Protein AF-A0A9D1DFY0-F1 (afdb_monomer)

Sequence (243 aa):
MNRHVSILMWLSRSSFWKLLLLLGISVGVQAVWFFLVLSGNPLASLEELAGGGSLAVPFLVCFLLASALLSATGCEMGTRSGYTLRRLSVSERTVFAWQWGYNSACFLLLWLAELLTAFGLCTLYTMKADPSLVSEQTLFLAFYRNALLHALLPLEDVFFWIRNLLFALVLGAACAVLSYRQRRGRLGWEIAAVCMTVLFAFPSELGQWEWNIIALALLAFLLLEICVFVWGKEGSEDEKREV

Organism: NCBI:txid2840721

Solvent-accessible surface area (backbone atoms only — not comparable to full-atom values): 13260 Å² total; per-residue (Å²): 131,62,71,69,58,54,53,51,51,51,53,45,74,72,43,48,66,58,50,51,50,45,51,52,50,33,50,49,52,48,50,52,52,52,51,53,50,44,71,74,37,67,84,63,48,73,60,63,67,55,60,71,48,67,59,49,49,48,52,53,52,43,48,53,52,47,51,52,49,55,22,51,73,58,32,70,86,83,55,75,56,64,65,56,50,67,70,64,79,62,59,69,68,58,53,41,53,52,43,19,54,51,41,16,50,51,45,52,50,51,49,51,52,49,39,53,46,54,51,48,51,53,53,52,40,67,74,68,46,52,73,91,80,52,56,96,56,48,64,61,49,45,31,62,69,32,28,55,46,20,50,64,48,44,84,88,40,63,66,52,54,53,48,51,56,49,52,25,47,39,51,9,39,26,26,32,46,30,22,60,29,47,79,70,75,40,85,54,61,57,40,57,55,48,49,53,48,47,67,67,54,48,52,38,53,86,85,56,55,69,64,48,50,51,50,48,51,52,45,51,50,54,43,49,51,52,49,45,51,61,72,27,70,68,34,55,55,51,59,64,71,76,109

Structure (mmCIF, N/CA/C/O backbone):
data_AF-A0A9D1DFY0-F1
#
_entry.id   AF-A0A9D1DFY0-F1
#
loop_
_atom_site.group_PDB
_atom_site.id
_atom_site.type_symbol
_atom_site.label_atom_id
_atom_site.label_alt_id
_atom_site.label_comp_id
_atom_site.label_asym_id
_atom_site.label_entity_id
_atom_site.label_seq_id
_atom_site.pdbx_PDB_ins_code
_atom_site.Cartn_x
_atom_site.Cartn_y
_atom_site.Cartn_z
_atom_site.occupancy
_atom_site.B_iso_or_equiv
_atom_site.auth_seq_id
_atom_site.auth_comp_id
_atom_site.auth_asym_id
_atom_site.auth_atom_id
_atom_site.pdbx_PDB_model_num
ATOM 1 N N . MET A 1 1 ? -0.624 -14.366 30.156 1.00 52.84 1 MET A N 1
ATOM 2 C CA . MET A 1 1 ? -0.516 -14.148 28.696 1.00 52.84 1 MET A CA 1
ATOM 3 C C . MET A 1 1 ? -1.109 -12.782 28.385 1.00 52.84 1 MET A C 1
ATOM 5 O O . MET A 1 1 ? -2.248 -12.541 28.769 1.00 52.84 1 MET A O 1
ATOM 9 N N . ASN A 1 2 ? -0.334 -11.860 27.809 1.00 74.31 2 ASN A N 1
ATOM 10 C CA . ASN A 1 2 ? -0.779 -10.476 27.619 1.00 74.31 2 ASN A CA 1
ATOM 11 C C . ASN A 1 2 ? -1.964 -10.437 26.643 1.00 74.31 2 ASN A C 1
ATOM 13 O O . ASN A 1 2 ? -1.880 -10.982 25.540 1.00 74.31 2 ASN A O 1
ATOM 17 N N . ARG A 1 3 ? -3.070 -9.798 27.050 1.00 66.44 3 ARG A N 1
ATOM 18 C CA . ARG A 1 3 ? -4.327 -9.743 26.277 1.00 66.44 3 ARG A CA 1
ATOM 19 C C . ARG A 1 3 ? -4.102 -9.196 24.856 1.00 66.44 3 ARG A C 1
ATOM 21 O O . ARG A 1 3 ? -4.679 -9.711 23.906 1.00 66.44 3 ARG A O 1
ATOM 28 N N . HIS A 1 4 ? -3.169 -8.255 24.702 1.00 72.31 4 HIS A N 1
ATOM 29 C CA . HIS A 1 4 ? -2.761 -7.670 23.417 1.00 72.31 4 HIS A CA 1
ATOM 30 C C . HIS A 1 4 ? -2.118 -8.673 22.445 1.00 72.31 4 HIS A C 1
ATOM 32 O O . HIS A 1 4 ? -2.449 -8.689 21.263 1.00 72.31 4 HIS A O 1
ATOM 38 N N . VAL A 1 5 ? -1.255 -9.569 22.939 1.00 70.69 5 VAL A N 1
ATOM 39 C CA . VAL A 1 5 ? -0.592 -10.591 22.105 1.00 70.69 5 VAL A CA 1
ATOM 40 C C . VAL A 1 5 ? -1.603 -11.626 21.614 1.00 70.69 5 VAL A C 1
ATOM 42 O O . VAL A 1 5 ? -1.503 -12.110 20.492 1.00 70.69 5 VAL A O 1
ATOM 45 N N . SER A 1 6 ? -2.621 -11.921 22.425 1.00 70.94 6 SER A N 1
ATOM 46 C CA . SER A 1 6 ? -3.674 -12.877 22.058 1.00 70.94 6 SER A C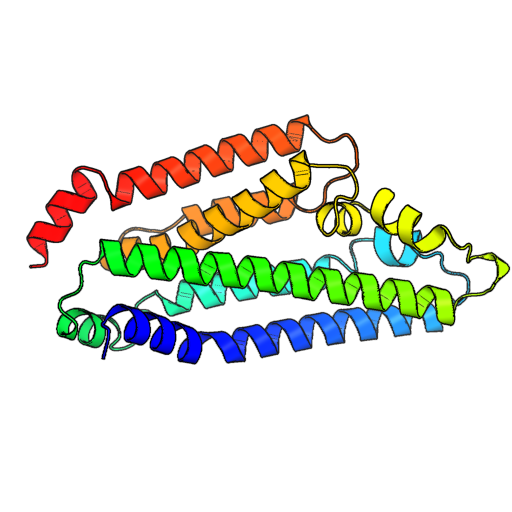A 1
ATOM 47 C C . SER A 1 6 ? -4.538 -12.359 20.901 1.00 70.94 6 SER A C 1
ATOM 49 O O . SER A 1 6 ? -4.886 -13.130 20.009 1.00 70.94 6 SER A O 1
ATOM 51 N N . ILE A 1 7 ? -4.827 -11.051 20.879 1.00 69.69 7 ILE A N 1
ATOM 52 C CA . ILE A 1 7 ? -5.572 -10.393 19.793 1.00 69.69 7 ILE A CA 1
ATOM 53 C C . ILE A 1 7 ? -4.766 -10.440 18.487 1.00 69.69 7 ILE A C 1
ATOM 55 O O . ILE A 1 7 ? -5.285 -10.878 17.462 1.00 69.69 7 ILE A O 1
ATOM 59 N N . LEU A 1 8 ? -3.481 -10.070 18.533 1.00 73.19 8 LEU A N 1
ATOM 60 C CA . LEU A 1 8 ? -2.593 -10.121 17.365 1.00 73.19 8 LEU A CA 1
ATOM 61 C C . LEU A 1 8 ? -2.396 -11.544 16.834 1.00 73.19 8 LEU A C 1
ATOM 63 O O . LEU A 1 8 ? -2.410 -11.764 15.625 1.00 73.19 8 LEU A O 1
ATOM 67 N N . MET A 1 9 ? -2.241 -12.521 17.728 1.00 79.25 9 MET A N 1
ATOM 68 C CA . MET A 1 9 ? -2.080 -13.924 17.350 1.00 79.25 9 MET A CA 1
ATOM 69 C C . MET A 1 9 ? -3.336 -14.468 16.658 1.00 79.25 9 MET A C 1
ATOM 71 O O . MET A 1 9 ? -3.228 -15.217 15.687 1.00 79.25 9 MET A O 1
ATOM 75 N N . TRP A 1 10 ? -4.524 -14.071 17.125 1.00 75.50 10 TRP A N 1
ATOM 76 C CA . TRP A 1 10 ? -5.792 -14.427 16.492 1.00 75.50 10 TRP A CA 1
ATOM 77 C C . TRP A 1 10 ? -5.938 -13.802 15.096 1.00 75.50 10 TRP A C 1
ATOM 79 O O . TRP A 1 10 ? -6.196 -14.537 14.139 1.00 75.50 10 TRP A O 1
ATOM 89 N N . LEU A 1 11 ? -5.693 -12.491 14.965 1.00 72.62 11 LEU A N 1
ATOM 90 C CA . LEU A 1 11 ? -5.704 -11.775 13.680 1.00 72.62 11 LEU A CA 1
ATOM 91 C C . LEU A 1 11 ? -4.759 -12.449 12.681 1.00 72.62 11 LEU A C 1
ATOM 93 O O . LEU A 1 11 ? -5.203 -12.913 11.631 1.00 72.62 11 LEU A O 1
ATOM 97 N N . SER A 1 12 ? -3.491 -12.616 13.069 1.00 74.19 12 SER A N 1
ATOM 98 C CA . SER A 1 12 ? -2.454 -13.237 12.242 1.00 74.19 12 SER A CA 1
ATOM 99 C C . SER A 1 12 ? -2.842 -14.642 11.781 1.00 74.19 12 SER A C 1
ATOM 101 O O . SER A 1 12 ? -2.799 -14.944 10.591 1.00 74.19 12 SER A O 1
ATOM 103 N N . ARG A 1 13 ? -3.331 -15.503 12.680 1.00 77.19 13 ARG A N 1
ATOM 104 C CA . ARG A 1 13 ? -3.721 -16.873 12.311 1.00 77.19 13 ARG A CA 1
ATOM 105 C C . ARG A 1 13 ? -4.841 -16.920 11.265 1.00 77.19 13 ARG A C 1
ATOM 107 O O . ARG A 1 13 ? -4.906 -17.877 10.496 1.00 77.19 13 ARG A O 1
ATOM 114 N N . SER A 1 14 ? -5.728 -15.928 11.249 1.00 74.88 14 SER A N 1
ATOM 115 C CA . SER A 1 14 ? -6.920 -15.926 10.395 1.00 74.88 14 SER A CA 1
ATOM 116 C C . SER A 1 14 ? -6.670 -15.425 8.966 1.00 74.88 14 SER A C 1
ATOM 118 O O . SER A 1 14 ? -7.272 -15.948 8.019 1.00 74.88 14 SER A O 1
ATOM 120 N N . SER A 1 15 ? -5.788 -14.434 8.803 1.00 79.56 15 SER A N 1
ATOM 121 C CA . SER A 1 15 ? -5.597 -13.699 7.547 1.00 79.56 15 SER A CA 1
ATOM 122 C C . SER A 1 15 ? -4.190 -13.823 6.968 1.00 79.56 15 SER A C 1
ATOM 124 O O . SER A 1 15 ? -4.059 -13.771 5.749 1.00 79.56 15 SER A O 1
ATOM 126 N N . PHE A 1 16 ? -3.153 -14.059 7.781 1.00 83.12 16 PHE A N 1
ATOM 127 C CA . PHE A 1 16 ? -1.756 -13.995 7.334 1.00 83.12 16 PHE A CA 1
ATOM 128 C C . PHE A 1 16 ? -1.447 -14.959 6.183 1.00 83.12 16 PHE A C 1
ATOM 130 O O . PHE A 1 16 ? -0.934 -14.543 5.150 1.00 83.12 16 PHE A O 1
ATOM 137 N N . TRP A 1 17 ? -1.825 -16.235 6.309 1.00 85.12 17 TRP A N 1
ATOM 138 C CA . TRP A 1 17 ? -1.592 -17.226 5.250 1.00 85.12 17 TRP A CA 1
ATOM 139 C C . TRP A 1 17 ? -2.383 -16.938 3.975 1.00 85.12 17 TRP A C 1
ATOM 141 O O . TRP A 1 17 ? -1.892 -17.181 2.877 1.00 85.12 17 TRP A O 1
ATOM 151 N N . LYS A 1 18 ? -3.597 -16.396 4.111 1.00 88.56 18 LYS A N 1
ATOM 152 C CA . LYS A 1 18 ? -4.435 -16.019 2.968 1.00 88.56 18 LYS A CA 1
ATOM 153 C C . LYS A 1 18 ? -3.849 -14.808 2.239 1.00 88.56 18 LYS A C 1
ATOM 155 O O . LYS A 1 18 ? -3.827 -14.805 1.016 1.00 88.56 18 LYS A O 1
ATOM 160 N N . LEU A 1 19 ? -3.330 -13.826 2.979 1.00 88.31 19 LEU A N 1
ATOM 161 C CA . LEU A 1 19 ? -2.603 -12.690 2.412 1.00 88.31 19 LEU A CA 1
ATOM 162 C C . LEU A 1 19 ? -1.325 -13.146 1.712 1.00 88.31 19 LEU A C 1
ATOM 164 O O . LEU A 1 19 ? -1.090 -12.752 0.580 1.00 88.31 19 LEU A O 1
ATOM 168 N N . LEU A 1 20 ? -0.536 -14.023 2.336 1.00 88.81 20 LEU A N 1
ATOM 169 C CA . LEU A 1 20 ? 0.686 -14.554 1.730 1.00 88.81 20 LEU A CA 1
ATOM 170 C C . LEU A 1 20 ? 0.387 -15.328 0.439 1.00 88.81 20 LEU A C 1
ATOM 172 O O . LEU A 1 20 ? 1.095 -15.163 -0.550 1.00 88.81 20 LEU A O 1
ATOM 176 N N . LEU A 1 21 ? -0.691 -16.118 0.420 1.00 91.94 21 LEU A N 1
ATOM 177 C CA . LEU A 1 21 ? -1.161 -16.798 -0.786 1.00 91.94 21 LEU A CA 1
ATOM 178 C C . LEU A 1 21 ? -1.578 -15.801 -1.877 1.00 91.94 21 LEU A C 1
ATOM 180 O O . LEU A 1 21 ? -1.176 -15.968 -3.024 1.00 91.94 21 LEU A O 1
ATOM 184 N N . LEU A 1 22 ? -2.353 -14.766 -1.531 1.00 92.19 22 LEU A N 1
ATOM 185 C CA . LEU A 1 22 ? -2.763 -13.716 -2.472 1.00 92.19 22 LEU A CA 1
ATOM 186 C C . LEU A 1 22 ? -1.554 -12.993 -3.073 1.00 92.19 22 LEU A C 1
ATOM 188 O O . LEU A 1 22 ? -1.494 -12.827 -4.289 1.00 92.19 22 LEU A O 1
ATOM 192 N N . LEU A 1 23 ? -0.568 -12.642 -2.242 1.00 91.44 23 LEU A N 1
ATOM 193 C CA . LEU A 1 23 ? 0.688 -12.049 -2.697 1.00 91.44 23 LEU A CA 1
ATOM 194 C C . LEU A 1 23 ? 1.418 -12.997 -3.649 1.00 91.44 23 LEU A C 1
ATOM 196 O O . LEU A 1 23 ? 1.754 -12.597 -4.756 1.00 91.44 23 LEU A O 1
ATOM 200 N N . GLY A 1 24 ? 1.594 -14.266 -3.272 1.00 91.19 24 GLY A N 1
ATOM 201 C CA . GLY A 1 24 ? 2.251 -15.260 -4.124 1.00 91.19 24 GLY A CA 1
ATOM 202 C C . GLY A 1 24 ? 1.570 -15.432 -5.487 1.00 91.19 24 GLY A C 1
ATOM 203 O O . GLY A 1 24 ? 2.254 -15.515 -6.505 1.00 91.19 24 GLY A O 1
ATOM 204 N N . ILE A 1 25 ? 0.233 -15.423 -5.524 1.00 92.88 25 ILE A N 1
ATOM 205 C CA . ILE A 1 25 ? -0.537 -15.465 -6.775 1.00 92.88 25 ILE A CA 1
ATOM 206 C C . ILE A 1 25 ? -0.308 -14.191 -7.594 1.00 92.88 25 ILE A C 1
ATOM 208 O O . ILE A 1 25 ? -0.042 -14.299 -8.787 1.00 92.88 25 ILE A O 1
ATOM 212 N N . SER A 1 26 ? -0.369 -13.004 -6.978 1.00 91.31 26 SER A N 1
ATOM 213 C CA . SER A 1 26 ? -0.127 -11.728 -7.669 1.00 91.31 26 SER A CA 1
ATOM 214 C C . SER A 1 26 ? 1.257 -11.699 -8.318 1.00 91.31 26 SER A C 1
ATOM 216 O O . SER A 1 26 ? 1.372 -11.438 -9.515 1.00 91.31 26 SER A O 1
ATOM 218 N N . VAL A 1 27 ? 2.293 -12.074 -7.559 1.00 92.31 27 VAL A N 1
ATOM 219 C CA . VAL A 1 27 ? 3.675 -12.173 -8.049 1.00 92.31 27 VAL A CA 1
ATOM 220 C C . VAL A 1 27 ? 3.783 -13.164 -9.202 1.00 92.31 27 VAL A C 1
ATOM 222 O O . VAL A 1 27 ? 4.378 -12.854 -10.232 1.00 92.31 27 VAL A O 1
ATOM 225 N N . GLY A 1 28 ? 3.181 -14.348 -9.062 1.00 91.94 28 GLY A N 1
ATOM 226 C CA . GLY A 1 28 ? 3.177 -15.363 -10.112 1.00 91.94 28 GLY A CA 1
ATOM 227 C C . GLY A 1 28 ? 2.513 -14.870 -11.398 1.00 91.94 28 GLY A C 1
ATOM 228 O O . GLY A 1 28 ? 3.072 -15.045 -12.478 1.00 91.94 28 GLY A O 1
ATOM 229 N N . VAL A 1 29 ? 1.358 -14.209 -11.294 1.00 91.69 29 VAL A N 1
ATOM 230 C CA . VAL A 1 29 ? 0.630 -13.656 -12.447 1.00 91.69 29 VAL A CA 1
ATOM 231 C C . VAL A 1 29 ? 1.442 -12.562 -13.138 1.00 91.69 29 VAL A C 1
ATOM 233 O O . VAL A 1 29 ? 1.573 -12.600 -14.360 1.00 91.69 29 VAL A O 1
ATOM 236 N N . GLN A 1 30 ? 2.028 -11.629 -12.382 1.00 90.69 30 GLN A N 1
ATOM 237 C CA . GLN A 1 30 ? 2.882 -10.577 -12.942 1.00 90.69 30 GLN A CA 1
ATOM 238 C C . GLN A 1 30 ? 4.111 -11.161 -13.639 1.00 90.69 30 GLN A C 1
ATOM 240 O O . GLN A 1 30 ? 4.410 -10.782 -14.768 1.00 90.69 30 GLN A O 1
ATOM 245 N N . ALA A 1 31 ? 4.789 -12.126 -13.012 1.00 90.06 31 ALA A N 1
ATOM 246 C CA . ALA A 1 31 ? 5.956 -12.776 -13.595 1.00 90.06 31 ALA A CA 1
ATOM 247 C C . ALA A 1 31 ? 5.610 -13.548 -14.874 1.00 90.06 31 ALA A C 1
ATOM 249 O O . ALA A 1 31 ? 6.305 -13.409 -15.878 1.00 90.06 31 ALA A O 1
ATOM 250 N N . VAL A 1 32 ? 4.525 -14.331 -14.870 1.00 90.88 32 VAL A N 1
ATOM 251 C CA . VAL A 1 32 ? 4.066 -15.070 -16.057 1.00 90.88 32 VAL A CA 1
ATOM 252 C C . VAL A 1 32 ? 3.714 -14.108 -17.182 1.00 90.88 32 VAL A C 1
ATOM 254 O O . VAL A 1 32 ? 4.187 -14.301 -18.299 1.00 90.88 32 VAL A O 1
ATOM 257 N N . TRP A 1 33 ? 2.943 -13.055 -16.895 1.00 88.31 33 TRP A N 1
ATOM 258 C CA . TRP A 1 33 ? 2.638 -12.022 -17.882 1.00 88.31 33 TRP A CA 1
ATOM 259 C C . TRP A 1 33 ? 3.931 -11.440 -18.465 1.00 88.31 33 TRP A C 1
ATOM 261 O O . TRP A 1 33 ? 4.097 -11.398 -19.684 1.00 88.31 33 TRP A O 1
ATOM 271 N N . PHE A 1 34 ? 4.873 -11.067 -17.594 1.00 87.00 34 PHE A N 1
ATOM 272 C CA . PHE A 1 34 ? 6.126 -10.423 -17.979 1.00 87.00 34 PHE A CA 1
ATOM 273 C C . PHE A 1 34 ? 6.958 -11.309 -18.902 1.00 87.00 34 PHE A C 1
ATOM 275 O O . PHE A 1 34 ? 7.431 -10.859 -19.946 1.00 87.00 34 PHE A O 1
ATOM 282 N N . PHE A 1 35 ? 7.082 -12.594 -18.566 1.00 86.81 35 PHE A N 1
ATOM 283 C CA . PHE A 1 35 ? 7.795 -13.551 -19.404 1.00 86.81 35 PHE A CA 1
ATOM 284 C C . PHE A 1 35 ? 7.100 -13.806 -20.737 1.00 86.81 35 PHE A C 1
ATOM 286 O O . PHE A 1 35 ? 7.788 -13.885 -21.754 1.00 86.81 35 PHE A O 1
ATOM 293 N N . LEU A 1 36 ? 5.769 -13.918 -20.759 1.00 86.94 36 LEU A N 1
ATOM 294 C CA . LEU A 1 36 ? 5.028 -14.133 -22.001 1.00 86.94 36 LEU A CA 1
ATOM 295 C C . LEU A 1 36 ? 5.227 -12.965 -22.968 1.00 86.94 36 LEU A C 1
ATOM 297 O O . LEU A 1 36 ? 5.548 -13.196 -24.134 1.00 86.94 36 LEU A O 1
ATOM 301 N N . VAL A 1 37 ? 5.126 -11.725 -22.489 1.00 84.81 37 VAL A N 1
ATOM 302 C CA . VAL A 1 37 ? 5.291 -10.551 -23.356 1.00 84.81 37 VAL A CA 1
ATOM 303 C C . VAL A 1 37 ? 6.732 -10.373 -23.814 1.00 84.81 37 VAL A C 1
ATOM 305 O O . VAL A 1 37 ? 6.948 -10.147 -25.003 1.00 84.81 37 VAL A O 1
ATOM 308 N N . LEU A 1 38 ? 7.714 -10.576 -22.933 1.00 83.56 38 LEU A N 1
ATOM 309 C CA . LEU A 1 38 ? 9.123 -10.529 -23.327 1.00 83.56 38 LEU A CA 1
ATOM 310 C C . LEU A 1 38 ? 9.474 -11.632 -24.343 1.00 83.56 38 LEU A C 1
ATOM 312 O O . LEU A 1 38 ? 10.252 -11.400 -25.262 1.00 83.56 38 LEU A O 1
ATOM 316 N N . SER A 1 39 ? 8.886 -12.827 -24.210 1.00 84.25 39 SER A N 1
ATOM 317 C CA . SER A 1 39 ? 9.100 -13.927 -25.162 1.00 84.25 39 SER A CA 1
ATOM 318 C C . SER A 1 39 ? 8.441 -13.687 -26.523 1.00 84.25 39 SER A C 1
ATOM 320 O O . SER A 1 39 ? 8.981 -14.111 -27.542 1.00 84.25 39 SER A O 1
ATOM 322 N N . GLY A 1 40 ? 7.294 -13.002 -26.547 1.00 83.62 40 GLY A N 1
ATOM 323 C CA . GLY A 1 40 ? 6.589 -12.651 -27.779 1.00 83.62 40 GLY A CA 1
ATOM 324 C C . GLY A 1 40 ? 7.210 -11.460 -28.510 1.00 83.62 40 GLY A C 1
ATOM 325 O O . GLY A 1 40 ? 7.182 -11.428 -29.735 1.00 83.62 40 GLY A O 1
ATOM 326 N N . ASN A 1 41 ? 7.792 -10.509 -27.771 1.00 83.12 41 ASN A N 1
ATOM 327 C CA . ASN A 1 41 ? 8.404 -9.291 -28.302 1.00 83.12 41 ASN A CA 1
ATOM 328 C C . ASN A 1 41 ? 9.747 -9.009 -27.597 1.00 83.12 41 ASN A C 1
ATOM 330 O O . ASN A 1 41 ? 9.791 -8.224 -26.649 1.00 83.12 41 ASN A O 1
ATOM 334 N N . PRO A 1 42 ? 10.864 -9.597 -28.061 1.00 75.25 42 PRO A N 1
ATOM 335 C CA . PRO A 1 42 ? 12.172 -9.444 -27.412 1.00 75.25 42 PRO A CA 1
ATOM 336 C C . PRO A 1 42 ? 12.764 -8.028 -27.522 1.00 75.25 42 PRO A C 1
ATOM 338 O O . PRO A 1 42 ? 13.704 -7.701 -26.805 1.00 75.25 42 PRO A O 1
ATOM 341 N N . LEU A 1 43 ? 12.211 -7.191 -28.407 1.00 78.31 43 LEU A N 1
ATOM 342 C CA . LEU A 1 43 ? 12.581 -5.783 -28.585 1.00 78.31 43 LEU A CA 1
ATOM 343 C C . LEU A 1 43 ? 11.667 -4.817 -27.807 1.00 78.31 43 LEU A C 1
ATOM 345 O O . LEU A 1 43 ? 11.807 -3.606 -27.959 1.00 78.31 43 LEU A O 1
ATOM 349 N N . ALA A 1 44 ? 10.714 -5.329 -27.016 1.00 78.69 44 ALA A N 1
ATOM 350 C CA . ALA A 1 44 ? 9.812 -4.489 -26.235 1.00 78.69 44 ALA A CA 1
ATOM 351 C C . ALA A 1 44 ? 10.590 -3.716 -25.168 1.00 78.69 44 ALA A C 1
ATOM 353 O O . ALA A 1 44 ? 11.356 -4.297 -24.396 1.00 78.69 44 ALA A O 1
ATOM 354 N N . SER A 1 45 ? 10.360 -2.408 -25.109 1.00 78.19 45 SER A N 1
ATOM 355 C CA . SER A 1 45 ? 10.986 -1.558 -24.101 1.00 78.19 45 SER A CA 1
ATOM 356 C C . SER A 1 45 ? 10.377 -1.800 -22.714 1.00 78.19 45 SER A C 1
ATOM 358 O O . SER A 1 45 ? 9.211 -2.180 -22.570 1.00 78.19 45 SER A O 1
ATOM 360 N N . LEU A 1 46 ? 11.150 -1.527 -21.659 1.00 75.62 46 LEU A N 1
ATOM 361 C CA . LEU A 1 46 ? 10.669 -1.632 -20.275 1.00 75.62 46 LEU A CA 1
ATOM 362 C C . LEU A 1 46 ? 9.456 -0.720 -20.015 1.00 75.62 46 LEU A C 1
ATOM 364 O O . LEU A 1 46 ? 8.572 -1.064 -19.233 1.00 75.62 46 LEU A O 1
ATOM 368 N N . GLU A 1 47 ? 9.392 0.420 -20.704 1.00 75.25 47 GLU A N 1
ATOM 369 C CA . GLU A 1 47 ? 8.267 1.353 -20.634 1.00 75.25 47 GLU A CA 1
ATOM 370 C C . GLU A 1 47 ? 7.002 0.789 -21.278 1.00 75.25 47 GLU A C 1
ATOM 372 O O . GLU A 1 47 ? 5.926 0.981 -20.728 1.00 75.25 47 GLU A O 1
ATOM 377 N N . GLU A 1 48 ? 7.095 0.042 -22.377 1.00 75.44 48 GLU A N 1
ATOM 378 C CA . GLU A 1 48 ? 5.932 -0.632 -22.973 1.00 75.44 48 GLU A CA 1
ATOM 379 C C . GLU A 1 48 ? 5.440 -1.788 -22.097 1.00 75.44 48 GLU A C 1
ATOM 381 O O . GLU A 1 48 ? 4.235 -1.958 -21.899 1.00 75.44 48 GLU A O 1
ATOM 386 N N . LEU A 1 49 ? 6.373 -2.548 -21.516 1.00 74.19 49 LEU A N 1
ATOM 387 C CA . LEU A 1 49 ? 6.070 -3.640 -20.590 1.00 74.19 49 LEU A CA 1
ATOM 388 C C . LEU A 1 49 ? 5.384 -3.133 -19.312 1.00 74.19 49 LEU A C 1
ATOM 390 O O . LEU A 1 49 ? 4.479 -3.790 -18.797 1.00 74.19 49 LEU A O 1
ATOM 394 N N . ALA A 1 50 ? 5.789 -1.963 -18.809 1.00 70.31 50 ALA A N 1
ATOM 395 C CA . ALA A 1 50 ? 5.252 -1.389 -17.578 1.00 70.31 50 ALA A CA 1
ATOM 396 C C . ALA A 1 50 ? 4.093 -0.394 -17.794 1.00 70.31 50 ALA A C 1
ATOM 398 O O . ALA A 1 50 ? 3.254 -0.220 -16.909 1.00 70.31 50 ALA A O 1
ATOM 399 N N . GLY A 1 51 ? 4.043 0.290 -18.936 1.00 61.75 51 GLY A N 1
ATOM 400 C CA . GLY A 1 51 ? 3.192 1.457 -19.203 1.00 61.75 51 GLY A CA 1
ATOM 401 C C . GLY A 1 51 ? 1.756 1.136 -19.611 1.00 61.75 51 GLY A C 1
ATOM 402 O O . GLY A 1 51 ? 0.878 1.975 -19.452 1.00 61.75 51 GLY A O 1
ATOM 403 N N . GLY A 1 52 ? 1.467 -0.089 -20.057 1.00 60.59 52 GLY A N 1
ATOM 404 C CA . GLY A 1 52 ? 0.120 -0.481 -20.499 1.00 60.59 52 GLY A CA 1
ATOM 405 C C . GLY A 1 52 ? -0.905 -0.717 -19.380 1.00 60.59 52 GLY A C 1
ATOM 406 O O . GLY A 1 52 ? -1.946 -1.317 -19.633 1.00 60.59 52 GLY A O 1
ATOM 407 N N . GLY A 1 53 ? -0.598 -0.376 -18.123 1.00 64.94 53 GLY A N 1
ATOM 408 C CA . GLY A 1 53 ? -1.439 -0.692 -16.958 1.00 64.94 53 GLY A CA 1
ATOM 409 C C . GLY A 1 53 ? -1.537 -2.190 -16.632 1.00 64.94 53 GLY A C 1
ATOM 410 O O . GLY A 1 53 ? -2.072 -2.563 -15.592 1.00 64.94 53 GLY A O 1
ATOM 411 N N . SER A 1 54 ? -0.973 -3.063 -17.470 1.00 73.00 54 SER A N 1
ATOM 412 C CA . SER A 1 54 ? -1.099 -4.513 -17.332 1.00 73.00 54 SER A CA 1
ATOM 413 C C . SER A 1 54 ? -0.375 -5.075 -16.107 1.00 73.00 54 SER A C 1
ATOM 415 O O . SER A 1 54 ? -0.837 -6.061 -15.539 1.00 73.00 54 SER A O 1
ATOM 417 N N . LEU A 1 55 ? 0.714 -4.436 -15.661 1.00 76.88 55 LEU A N 1
ATOM 418 C CA . LEU A 1 55 ? 1.355 -4.760 -14.380 1.00 76.88 55 LEU A CA 1
ATOM 419 C C . LEU A 1 55 ? 0.540 -4.253 -13.182 1.00 76.88 55 LEU A C 1
ATOM 421 O O . LEU A 1 55 ? 0.523 -4.896 -12.137 1.00 76.88 55 LEU A O 1
ATOM 425 N N . ALA A 1 56 ? -0.199 -3.151 -13.345 1.00 81.81 56 ALA A N 1
ATOM 426 C CA . ALA A 1 56 ? -1.029 -2.594 -12.281 1.00 81.81 56 ALA A CA 1
ATOM 427 C C . ALA A 1 56 ? -2.273 -3.453 -12.008 1.00 81.81 56 ALA A C 1
ATOM 429 O O . ALA A 1 56 ? -2.663 -3.600 -10.856 1.00 81.81 56 ALA A O 1
ATOM 430 N N . VAL A 1 57 ? -2.895 -4.060 -13.026 1.00 86.62 57 VAL A N 1
ATOM 431 C CA . VAL A 1 57 ? -4.120 -4.872 -12.860 1.00 86.62 57 VAL A CA 1
ATOM 432 C C . VAL A 1 57 ? -4.000 -5.962 -11.779 1.00 86.62 57 VAL A C 1
ATOM 434 O O . VAL A 1 57 ? -4.828 -5.955 -10.865 1.00 86.62 57 VAL A O 1
ATOM 437 N N . PRO A 1 58 ? -3.023 -6.892 -11.817 1.00 87.50 58 PRO A N 1
ATOM 438 C CA . PRO A 1 58 ? -2.909 -7.939 -10.798 1.00 87.50 58 PRO A CA 1
ATOM 439 C C . PRO A 1 58 ? -2.683 -7.358 -9.400 1.00 87.50 58 PRO A C 1
ATOM 441 O O . PRO A 1 58 ? -3.278 -7.849 -8.441 1.00 87.50 58 PRO A O 1
ATOM 444 N N . PHE A 1 59 ? -1.921 -6.267 -9.293 1.00 87.62 59 PHE A N 1
ATOM 445 C CA . PHE A 1 59 ? -1.735 -5.547 -8.038 1.00 87.62 59 PHE A CA 1
ATOM 446 C C . PHE A 1 59 ? -3.043 -4.945 -7.511 1.00 87.62 59 PHE A C 1
ATOM 448 O O . PHE A 1 59 ? -3.393 -5.164 -6.353 1.00 87.62 59 PHE A O 1
ATOM 455 N N . LEU A 1 60 ? -3.808 -4.242 -8.353 1.00 89.06 60 LEU A N 1
ATOM 456 C CA . LEU A 1 60 ? -5.086 -3.632 -7.972 1.00 89.06 60 LEU A CA 1
ATOM 457 C C . LEU A 1 60 ? -6.115 -4.698 -7.568 1.00 89.06 60 LEU A C 1
ATOM 459 O O . LEU A 1 60 ? -6.839 -4.525 -6.587 1.00 89.06 60 LEU A O 1
ATOM 463 N N . VAL A 1 61 ? -6.150 -5.833 -8.273 1.00 91.00 61 VAL A N 1
ATOM 464 C CA . VAL A 1 61 ? -6.992 -6.983 -7.911 1.00 91.00 61 VAL A CA 1
ATOM 465 C C . VAL A 1 61 ? -6.553 -7.571 -6.570 1.00 91.00 61 VAL A C 1
ATOM 467 O O . VAL A 1 61 ? -7.392 -7.786 -5.694 1.00 91.00 61 VAL A O 1
ATOM 470 N N . CYS A 1 62 ? -5.250 -7.787 -6.366 1.00 91.31 62 CYS A N 1
ATOM 471 C CA . CYS A 1 62 ? -4.707 -8.275 -5.098 1.00 91.31 62 CYS A CA 1
ATOM 472 C C . CYS A 1 62 ? -5.027 -7.316 -3.944 1.00 91.31 62 CYS A C 1
ATOM 474 O O . CYS A 1 62 ? -5.423 -7.754 -2.866 1.00 91.31 62 CYS A O 1
ATOM 476 N N . PHE A 1 63 ? -4.919 -6.011 -4.181 1.00 91.88 63 PHE A N 1
ATOM 477 C CA . PHE A 1 63 ? -5.267 -4.961 -3.236 1.00 91.88 63 PHE A CA 1
ATOM 478 C C . PHE A 1 63 ? -6.747 -5.013 -2.832 1.00 91.88 63 PHE A C 1
ATOM 480 O O . PHE A 1 63 ? -7.055 -5.029 -1.640 1.00 91.88 63 PHE A O 1
ATOM 487 N N . LEU A 1 64 ? -7.670 -5.102 -3.794 1.00 93.50 64 LEU A N 1
ATOM 488 C CA . LEU A 1 64 ? -9.104 -5.206 -3.504 1.00 93.50 64 LEU A CA 1
ATOM 489 C C . LEU A 1 64 ? -9.444 -6.487 -2.736 1.00 93.50 64 LEU A C 1
ATOM 491 O O . LEU A 1 64 ? -10.213 -6.445 -1.774 1.00 93.50 64 LEU A O 1
ATOM 495 N N . LEU A 1 65 ? -8.844 -7.617 -3.119 1.00 92.75 65 LEU A N 1
ATOM 496 C CA . LEU A 1 65 ? -9.021 -8.890 -2.420 1.00 92.75 65 LEU A CA 1
ATOM 497 C C . LEU A 1 65 ? -8.444 -8.846 -1.000 1.00 92.75 65 LEU A C 1
ATOM 499 O O . LEU A 1 65 ? -9.069 -9.368 -0.079 1.00 92.75 65 LEU A O 1
ATOM 503 N N . ALA A 1 66 ? -7.295 -8.197 -0.797 1.00 91.38 66 ALA A N 1
ATOM 504 C CA . ALA A 1 66 ? -6.709 -7.992 0.524 1.00 91.38 66 ALA A CA 1
ATOM 505 C C . ALA A 1 66 ? -7.601 -7.101 1.402 1.00 91.38 66 ALA A C 1
ATOM 507 O O . ALA A 1 66 ? -7.860 -7.457 2.551 1.00 91.38 66 ALA A O 1
ATOM 508 N N . SER A 1 67 ? -8.144 -6.007 0.859 1.00 90.56 67 SER A N 1
ATOM 509 C CA . SER A 1 67 ? -9.110 -5.142 1.550 1.00 90.56 67 SER A CA 1
ATOM 510 C C . SER A 1 67 ? -10.384 -5.900 1.934 1.00 90.56 67 SER A C 1
ATOM 512 O O . SER A 1 67 ? -10.837 -5.824 3.079 1.00 90.56 67 SER A O 1
ATOM 514 N N . ALA A 1 68 ? -10.940 -6.701 1.022 1.00 90.12 68 ALA A N 1
ATOM 515 C CA . ALA A 1 68 ? -12.096 -7.556 1.295 1.00 90.12 68 ALA A CA 1
ATOM 516 C C . ALA A 1 68 ? -11.792 -8.617 2.367 1.00 90.12 68 ALA A C 1
ATOM 518 O O . ALA A 1 68 ? -12.593 -8.850 3.269 1.00 90.12 68 ALA A O 1
ATOM 519 N N . LEU A 1 69 ? -10.613 -9.237 2.315 1.00 89.31 69 LEU A N 1
ATOM 520 C CA . LEU A 1 69 ? -10.193 -10.246 3.280 1.00 89.31 69 LEU A CA 1
ATOM 521 C C . LEU A 1 69 ? -9.983 -9.651 4.680 1.00 89.31 69 LEU A C 1
ATOM 523 O O . LEU A 1 69 ? -10.499 -10.193 5.657 1.00 89.31 69 LEU A O 1
ATOM 527 N N . LEU A 1 70 ? -9.235 -8.551 4.787 1.00 87.12 70 LEU A N 1
ATOM 528 C CA . LEU A 1 70 ? -8.939 -7.879 6.056 1.00 87.12 70 LEU A CA 1
ATOM 529 C C . LEU A 1 70 ? -10.212 -7.344 6.708 1.00 87.12 70 LEU A C 1
ATOM 531 O O . LEU A 1 70 ? -10.421 -7.518 7.910 1.00 87.12 70 LEU A O 1
ATOM 535 N N . SER A 1 71 ? -11.104 -6.762 5.912 1.00 84.62 71 SER A N 1
ATOM 536 C CA . SER A 1 71 ? -12.403 -6.311 6.398 1.00 84.62 71 SER A CA 1
ATOM 537 C C . SER A 1 71 ? -13.282 -7.481 6.855 1.00 84.62 71 SER A C 1
ATOM 539 O O . SER A 1 71 ? -13.814 -7.439 7.964 1.00 84.62 71 SER A O 1
ATOM 541 N N . ALA A 1 72 ? -13.332 -8.583 6.099 1.00 81.50 72 ALA A N 1
ATOM 542 C CA . ALA A 1 72 ? -14.060 -9.790 6.490 1.00 81.50 72 ALA A CA 1
ATOM 543 C C . ALA A 1 72 ? -13.518 -10.441 7.774 1.00 81.50 72 ALA A C 1
ATOM 545 O O . ALA A 1 72 ? -14.292 -11.025 8.526 1.00 81.50 72 ALA A O 1
ATOM 546 N N . THR A 1 73 ? -12.213 -10.341 8.057 1.00 74.56 73 THR A N 1
ATOM 547 C CA . THR A 1 73 ? -11.621 -10.963 9.258 1.00 74.56 73 THR A CA 1
ATOM 548 C C . THR A 1 73 ? -12.065 -10.329 10.573 1.00 74.56 73 THR A C 1
ATOM 550 O O . THR A 1 73 ? -12.091 -11.018 11.591 1.00 74.56 73 THR A O 1
ATOM 553 N N . GLY A 1 74 ? -12.457 -9.052 10.567 1.00 64.12 74 GLY A N 1
ATOM 554 C CA . GLY A 1 74 ? -13.062 -8.423 11.743 1.00 64.12 74 GLY A CA 1
ATOM 555 C C . GLY A 1 74 ? -14.591 -8.426 11.743 1.00 64.12 74 GLY A C 1
ATOM 556 O O . GLY A 1 74 ? -15.198 -8.280 12.806 1.00 64.12 74 GLY A O 1
ATOM 557 N N . CYS A 1 75 ? -15.218 -8.613 10.581 1.00 63.34 75 CYS A N 1
ATOM 558 C CA . CYS A 1 75 ? -16.666 -8.709 10.460 1.00 63.34 75 CYS A CA 1
ATOM 559 C C . CYS A 1 75 ? -17.166 -10.039 11.039 1.00 63.34 75 CYS A C 1
ATOM 561 O O . CYS A 1 75 ? -16.653 -11.115 10.729 1.00 63.34 75 CYS A O 1
ATOM 563 N N . GLU A 1 76 ? -18.215 -9.989 11.857 1.00 58.78 76 GLU A N 1
ATOM 564 C CA . GLU A 1 76 ? -18.873 -11.176 12.414 1.00 58.78 76 GLU A CA 1
ATOM 565 C C . GLU A 1 76 ? -19.794 -11.833 11.379 1.00 58.78 76 GLU A C 1
ATOM 567 O O . GLU A 1 76 ? -20.967 -12.083 11.639 1.00 58.78 76 GLU A O 1
ATOM 572 N N . MET A 1 77 ? -19.277 -12.109 10.180 1.00 46.38 77 MET A N 1
ATOM 573 C CA . MET A 1 77 ? -20.048 -12.671 9.069 1.00 46.38 77 MET A CA 1
ATOM 574 C C . MET A 1 77 ? -20.329 -14.176 9.293 1.00 46.38 77 MET A C 1
ATOM 576 O O . MET A 1 77 ? -19.917 -15.034 8.518 1.00 46.38 77 MET A O 1
ATOM 580 N N . GLY A 1 78 ? -20.995 -14.509 10.405 1.00 44.66 78 GLY A N 1
ATOM 581 C CA . GLY A 1 78 ? -21.516 -15.840 10.725 1.00 44.66 78 GLY A CA 1
ATOM 582 C C . GLY A 1 78 ? -20.696 -16.697 11.697 1.00 44.66 78 GLY A C 1
ATOM 583 O O . GLY A 1 78 ? -21.059 -17.850 11.920 1.00 44.66 78 GLY A O 1
ATOM 584 N N . THR A 1 79 ? -19.615 -16.197 12.312 1.00 47.12 79 THR A N 1
ATOM 585 C CA . THR A 1 79 ? -18.815 -16.989 13.273 1.00 47.12 79 THR A CA 1
ATOM 586 C C . THR A 1 79 ? -18.656 -16.320 14.639 1.00 47.12 79 THR A C 1
ATOM 588 O O . THR A 1 79 ? -18.716 -15.10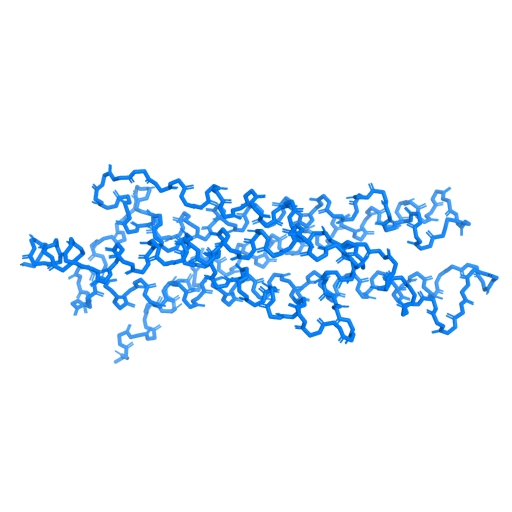3 14.768 1.00 47.12 79 THR A O 1
ATOM 591 N N . ARG A 1 80 ? -18.475 -17.164 15.670 1.00 50.59 80 ARG A N 1
ATOM 592 C CA . ARG A 1 80 ? -18.463 -16.915 17.132 1.00 50.59 80 ARG A CA 1
ATOM 593 C C . ARG A 1 80 ? -17.366 -15.948 17.644 1.00 50.59 80 ARG A C 1
ATOM 595 O O . ARG A 1 80 ? -16.901 -16.081 18.779 1.00 50.59 80 ARG A O 1
ATOM 602 N N . SER A 1 81 ? -16.920 -14.997 16.832 1.00 51.44 81 SER A N 1
ATOM 603 C CA . SER A 1 81 ? -15.863 -14.028 17.140 1.00 51.44 81 SER A CA 1
ATOM 604 C C . SER A 1 81 ? -16.259 -13.103 18.298 1.00 51.44 81 SER A C 1
ATOM 606 O O . SER A 1 81 ? -15.467 -12.923 19.227 1.00 51.44 81 SER A O 1
ATOM 608 N N . GLY A 1 82 ? -17.520 -12.656 18.342 1.00 52.50 82 GLY A N 1
ATOM 609 C CA . GLY A 1 82 ? -18.068 -11.854 19.443 1.00 52.50 82 GLY A CA 1
ATOM 610 C C . GLY A 1 82 ? -18.026 -12.560 20.801 1.00 52.50 82 GLY A C 1
ATOM 611 O O . GLY A 1 82 ? -17.659 -11.959 21.808 1.00 52.50 82 GLY A O 1
ATOM 612 N N . TYR A 1 83 ? -18.263 -13.878 20.844 1.00 52.25 83 TYR A N 1
ATOM 613 C CA . TYR A 1 83 ? -18.150 -14.662 22.086 1.00 52.25 83 TYR A CA 1
ATOM 614 C C . TYR A 1 83 ? -16.711 -14.767 22.607 1.00 52.25 83 TYR A C 1
ATOM 616 O O . TYR A 1 83 ? -16.506 -14.921 23.811 1.00 52.25 83 TYR A O 1
ATOM 624 N N . THR A 1 84 ? -15.716 -14.689 21.722 1.00 54.09 84 THR A N 1
ATOM 625 C CA . THR A 1 84 ? -14.297 -14.782 22.093 1.00 54.09 84 THR A CA 1
ATOM 626 C C . THR A 1 84 ? -13.789 -13.438 22.619 1.00 54.09 84 THR A C 1
ATOM 628 O O . THR A 1 84 ? -13.075 -13.398 23.619 1.00 54.09 84 THR A O 1
ATOM 631 N N . LEU A 1 85 ? -14.231 -12.333 22.009 1.00 53.97 85 LEU A N 1
ATOM 632 C CA . LEU A 1 85 ? -13.941 -10.971 22.465 1.00 53.97 85 LEU A CA 1
ATOM 633 C C . LEU A 1 85 ? -14.636 -10.639 23.791 1.00 53.97 85 LEU A C 1
ATOM 635 O O . LEU A 1 85 ? -13.988 -10.126 24.703 1.00 53.97 85 LEU A O 1
ATOM 639 N N . ARG A 1 86 ? -15.903 -11.044 23.962 1.00 54.97 86 ARG A N 1
ATOM 640 C CA . ARG A 1 86 ? -16.666 -10.833 25.207 1.00 54.97 86 ARG A CA 1
ATOM 641 C C . ARG A 1 86 ? -16.057 -11.556 26.414 1.00 54.97 86 ARG A C 1
ATOM 643 O O . ARG A 1 86 ? -16.212 -11.113 27.546 1.00 54.97 86 ARG A O 1
ATOM 650 N N . ARG A 1 87 ? -15.305 -12.640 26.185 1.00 54.81 87 ARG A N 1
ATOM 651 C CA . ARG A 1 87 ? -14.556 -13.356 27.235 1.00 54.81 87 ARG A CA 1
ATOM 652 C C . ARG A 1 87 ? -13.234 -12.689 27.619 1.00 54.81 87 ARG A C 1
ATOM 654 O O . ARG A 1 87 ? -12.725 -12.975 28.698 1.00 54.81 87 ARG A O 1
ATOM 661 N N . LEU A 1 88 ? -12.666 -11.827 26.771 1.00 55.34 88 LEU A N 1
ATOM 662 C CA . LEU A 1 88 ? -11.350 -11.226 27.018 1.00 55.34 88 LEU A CA 1
ATOM 663 C C . LEU A 1 88 ? -11.397 -9.977 27.919 1.00 55.34 88 LEU A C 1
ATOM 665 O O . LEU A 1 88 ? -10.334 -9.519 28.340 1.00 55.34 88 LEU A O 1
ATOM 669 N N . SER A 1 89 ? -12.596 -9.445 28.214 1.00 60.06 89 SER A N 1
ATOM 670 C CA . SER A 1 89 ? -12.818 -8.194 28.969 1.00 60.06 89 SER A CA 1
ATOM 671 C C . SER A 1 89 ? -11.894 -7.051 28.524 1.00 60.06 89 SER A C 1
ATOM 673 O O . SER A 1 89 ? -11.268 -6.373 29.339 1.00 60.06 89 SER A O 1
ATOM 675 N N . VAL A 1 90 ? -11.747 -6.887 27.207 1.00 65.50 90 VAL A N 1
ATOM 676 C CA . VAL A 1 90 ? -10.993 -5.791 26.582 1.00 65.50 90 VAL A CA 1
ATOM 677 C C . VAL A 1 90 ? -11.995 -4.830 25.952 1.00 65.50 90 VAL A C 1
ATOM 679 O O . VAL A 1 90 ? -12.957 -5.282 25.335 1.00 65.50 90 VAL A O 1
ATOM 682 N N . SER A 1 91 ? -11.765 -3.525 26.107 1.00 73.62 91 SER A N 1
ATOM 683 C CA . SER A 1 91 ? -12.588 -2.485 25.486 1.00 73.62 91 SER A CA 1
ATOM 684 C C . SER A 1 91 ? -12.592 -2.618 23.965 1.00 73.62 91 SER A C 1
ATOM 686 O O . SER A 1 91 ? -11.568 -2.913 23.336 1.00 73.62 91 SER A O 1
ATOM 688 N N . GLU A 1 92 ? -13.742 -2.352 23.351 1.00 74.38 92 GLU A N 1
ATOM 689 C CA . GLU A 1 92 ? -13.888 -2.424 21.896 1.00 74.38 92 GLU A CA 1
ATOM 690 C C . GLU A 1 92 ? -12.932 -1.461 21.181 1.00 74.38 92 GLU A C 1
ATOM 692 O O . GLU A 1 92 ? -12.360 -1.795 20.144 1.00 74.38 92 GLU A O 1
ATOM 697 N N . ARG A 1 93 ? -12.671 -0.297 21.789 1.00 79.56 93 ARG A N 1
ATOM 698 C CA . ARG A 1 93 ? -11.720 0.709 21.292 1.00 79.56 93 ARG A CA 1
ATOM 699 C C . ARG A 1 93 ? -10.293 0.175 21.204 1.00 79.56 93 ARG A C 1
ATOM 701 O O . ARG A 1 93 ? -9.574 0.470 20.253 1.00 79.56 93 ARG A O 1
ATOM 708 N N . THR A 1 94 ? -9.871 -0.634 22.176 1.00 80.94 94 THR A N 1
ATOM 709 C CA . THR A 1 94 ? -8.546 -1.263 22.146 1.00 80.94 94 THR A CA 1
ATOM 710 C C . THR A 1 94 ? -8.475 -2.335 21.062 1.00 80.94 94 THR A C 1
ATOM 712 O O . THR A 1 94 ? -7.457 -2.435 20.382 1.00 80.94 94 THR A O 1
ATOM 715 N N . VAL A 1 95 ? -9.547 -3.101 20.851 1.00 80.44 95 VAL A N 1
ATOM 716 C CA . VAL A 1 95 ? -9.622 -4.088 19.760 1.00 80.44 95 VAL A CA 1
ATOM 717 C C . VAL A 1 95 ? -9.545 -3.390 18.401 1.00 80.44 95 VAL A C 1
ATOM 719 O O . VAL A 1 95 ? -8.744 -3.798 17.561 1.00 80.44 95 VAL A O 1
ATOM 722 N N . PHE A 1 96 ? -10.291 -2.296 18.224 1.00 85.88 96 PHE A N 1
ATOM 723 C CA . PHE A 1 96 ? -10.233 -1.457 17.030 1.00 85.88 96 PHE A CA 1
ATOM 724 C C . PHE A 1 96 ? -8.816 -0.929 16.770 1.00 85.88 96 PHE A C 1
ATOM 726 O O . PHE A 1 96 ? -8.314 -1.083 15.662 1.00 85.88 96 PHE A O 1
ATOM 733 N N . ALA A 1 97 ? -8.138 -0.367 17.777 1.00 86.94 97 ALA A N 1
ATOM 734 C CA . ALA A 1 97 ? -6.788 0.179 17.613 1.00 86.94 97 ALA A CA 1
ATOM 735 C C . ALA A 1 97 ? -5.767 -0.890 17.179 1.00 86.94 97 ALA A C 1
ATOM 737 O O . ALA A 1 97 ? -4.946 -0.647 16.294 1.00 86.94 97 ALA A O 1
ATOM 738 N N . TRP A 1 98 ? -5.843 -2.096 17.753 1.00 86.19 98 TRP A N 1
ATOM 739 C CA . TRP A 1 98 ? -4.978 -3.208 17.348 1.00 86.19 98 TRP A CA 1
ATOM 740 C C . TRP A 1 98 ? -5.306 -3.731 15.949 1.00 86.19 98 TRP A C 1
ATOM 742 O O . TRP A 1 98 ? -4.388 -4.032 15.188 1.00 86.19 98 TRP A O 1
ATOM 752 N N . GLN A 1 99 ? -6.588 -3.809 15.588 1.00 87.56 99 GLN A N 1
ATOM 753 C CA . GLN A 1 99 ? -7.010 -4.203 14.245 1.00 87.56 99 GLN A CA 1
ATOM 754 C C . GLN A 1 99 ? -6.597 -3.158 13.200 1.00 87.56 99 GLN A C 1
ATOM 756 O O . GLN A 1 99 ? -6.098 -3.524 12.139 1.00 87.56 99 GLN A O 1
ATOM 761 N N . TRP A 1 100 ? -6.726 -1.867 13.511 1.00 91.00 100 TRP A N 1
ATOM 762 C CA . TRP A 1 100 ? -6.254 -0.772 12.668 1.00 91.00 100 TRP A CA 1
ATOM 763 C C . TRP A 1 100 ? -4.743 -0.869 12.424 1.00 91.00 100 TRP A C 1
ATOM 765 O O . TRP A 1 100 ? -4.310 -0.880 11.269 1.00 91.00 100 TRP A O 1
ATOM 775 N N . GLY A 1 101 ? -3.943 -1.009 13.486 1.00 90.81 101 GLY A N 1
ATOM 776 C CA . GLY A 1 101 ? -2.491 -1.158 13.364 1.00 90.81 101 GLY A CA 1
ATOM 777 C C . GLY A 1 101 ? -2.093 -2.395 12.553 1.00 90.81 101 GLY A C 1
ATOM 778 O O . GLY A 1 101 ? -1.266 -2.298 11.648 1.00 90.81 101 GLY A O 1
ATOM 779 N N . TYR A 1 102 ? -2.729 -3.541 12.819 1.00 89.38 102 TYR A N 1
ATOM 780 C CA . TYR A 1 102 ? -2.486 -4.784 12.085 1.00 89.38 102 TYR A CA 1
ATOM 781 C C . TYR A 1 102 ? -2.820 -4.652 10.592 1.00 89.38 102 TYR A C 1
ATOM 783 O O . TYR A 1 102 ? -1.977 -4.951 9.750 1.00 89.38 102 TYR A O 1
ATOM 791 N N . ASN A 1 103 ? -4.009 -4.144 10.254 1.00 91.75 103 ASN A N 1
ATOM 792 C CA . ASN A 1 103 ? -4.426 -3.967 8.863 1.00 91.75 103 ASN A CA 1
ATOM 793 C C . ASN A 1 103 ? -3.505 -2.991 8.119 1.00 91.75 103 ASN A C 1
ATOM 795 O O . ASN A 1 103 ? -3.117 -3.263 6.986 1.00 91.75 103 ASN A O 1
ATOM 799 N N . SER A 1 104 ? -3.119 -1.883 8.762 1.00 93.19 104 SER A N 1
ATOM 800 C CA . SER A 1 104 ? -2.196 -0.906 8.168 1.00 93.19 104 SER A CA 1
ATOM 801 C C . SER A 1 104 ? -0.838 -1.544 7.870 1.00 93.19 104 SER A C 1
ATOM 803 O O . SER A 1 104 ? -0.302 -1.375 6.778 1.00 93.19 104 SER A O 1
ATOM 805 N N . ALA A 1 105 ? -0.309 -2.344 8.803 1.00 91.94 105 ALA A N 1
ATOM 806 C CA . ALA A 1 105 ? 0.924 -3.096 8.585 1.00 91.94 105 ALA A CA 1
ATOM 807 C C . ALA A 1 105 ? 0.788 -4.110 7.435 1.00 91.94 105 ALA A C 1
ATOM 809 O O . ALA A 1 105 ? 1.710 -4.249 6.637 1.00 91.94 105 ALA A O 1
ATOM 810 N N . CYS A 1 106 ? -0.361 -4.781 7.295 1.00 91.69 106 CYS A N 1
ATOM 811 C CA . CYS A 1 106 ? -0.620 -5.677 6.166 1.00 91.69 106 CYS A CA 1
ATOM 812 C C . CYS A 1 106 ? -0.611 -4.948 4.813 1.00 91.69 106 CYS A C 1
ATOM 814 O O . CYS A 1 106 ? -0.047 -5.480 3.860 1.00 91.69 106 CYS A O 1
ATOM 816 N N . PHE A 1 107 ? -1.178 -3.741 4.719 1.00 92.38 107 PHE A N 1
ATOM 817 C CA . PHE A 1 107 ? -1.105 -2.938 3.492 1.00 92.38 107 PHE A CA 1
ATOM 818 C C . PHE A 1 107 ? 0.324 -2.483 3.177 1.00 92.38 107 PHE A C 1
ATOM 820 O O . PHE A 1 107 ? 0.744 -2.568 2.026 1.00 92.38 107 PHE A O 1
ATOM 827 N N . LEU A 1 108 ? 1.104 -2.088 4.190 1.00 92.50 108 LEU A N 1
ATOM 828 C CA . LEU A 1 108 ? 2.525 -1.769 4.006 1.00 92.50 108 LEU A CA 1
ATOM 829 C C . LEU A 1 108 ? 3.324 -2.982 3.508 1.00 92.50 108 LEU A C 1
ATOM 831 O O . LEU A 1 108 ? 4.157 -2.843 2.616 1.00 92.50 108 LEU A O 1
ATOM 835 N N . LEU A 1 109 ? 3.052 -4.177 4.043 1.00 91.38 109 LEU A N 1
ATOM 836 C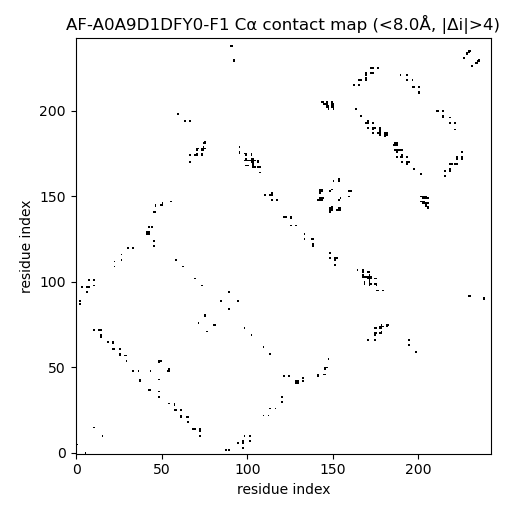 CA . LEU A 1 109 ? 3.666 -5.420 3.566 1.00 91.38 109 LEU A CA 1
ATOM 837 C C . LEU A 1 109 ? 3.260 -5.749 2.128 1.00 91.38 109 LEU A C 1
ATOM 839 O O . LEU A 1 109 ? 4.099 -6.210 1.360 1.00 91.38 109 LEU A O 1
ATOM 843 N N . LEU A 1 110 ? 2.000 -5.502 1.758 1.00 91.00 110 LEU A N 1
ATOM 844 C CA . LEU A 1 110 ? 1.519 -5.684 0.390 1.00 91.00 110 LEU A CA 1
ATOM 845 C C . LEU A 1 110 ? 2.266 -4.759 -0.577 1.00 91.00 110 LEU A C 1
ATOM 847 O O . LEU A 1 110 ? 2.728 -5.223 -1.615 1.00 91.00 110 LEU A O 1
ATOM 851 N N . TRP A 1 111 ? 2.456 -3.485 -0.226 1.00 91.44 111 TRP A N 1
ATOM 852 C CA . TRP A 1 111 ? 3.252 -2.570 -1.048 1.00 91.44 111 TRP A CA 1
ATOM 853 C C . TRP A 1 111 ? 4.723 -2.935 -1.105 1.00 91.44 111 TRP A C 1
ATOM 855 O O . TRP A 1 111 ? 5.321 -2.832 -2.169 1.00 91.44 111 TRP A O 1
ATOM 865 N N . LEU A 1 112 ? 5.309 -3.391 0.003 1.00 91.81 112 LEU A N 1
ATOM 866 C CA . LEU A 1 112 ? 6.688 -3.864 0.002 1.00 91.81 112 LEU A CA 1
ATOM 867 C C . LEU A 1 112 ? 6.852 -5.085 -0.913 1.00 91.81 112 LEU A C 1
ATOM 869 O O . LEU A 1 112 ? 7.813 -5.157 -1.673 1.00 91.81 112 LEU A O 1
ATOM 873 N N . ALA A 1 113 ? 5.915 -6.034 -0.865 1.00 91.44 113 ALA A N 1
ATOM 874 C CA . ALA A 1 113 ? 5.925 -7.206 -1.734 1.00 91.44 113 ALA A CA 1
ATOM 875 C C . ALA A 1 113 ? 5.779 -6.819 -3.213 1.00 91.44 113 ALA A C 1
ATOM 877 O O . ALA A 1 113 ? 6.515 -7.337 -4.054 1.00 91.44 113 ALA A O 1
ATOM 878 N N . GLU A 1 114 ? 4.887 -5.878 -3.525 1.00 91.44 114 GLU A N 1
ATOM 879 C CA . GLU A 1 114 ? 4.734 -5.347 -4.880 1.00 91.44 114 GLU A CA 1
ATOM 880 C C . GLU A 1 114 ? 6.006 -4.632 -5.350 1.00 91.44 114 GLU A C 1
ATOM 882 O O . GLU A 1 114 ? 6.496 -4.901 -6.442 1.00 91.44 114 GLU A O 1
ATOM 887 N N . LEU A 1 115 ? 6.600 -3.786 -4.506 1.00 91.44 115 LEU A N 1
ATOM 888 C CA . LEU A 1 115 ? 7.850 -3.089 -4.796 1.00 91.44 115 LEU A CA 1
ATOM 889 C C . LEU A 1 115 ? 8.985 -4.071 -5.111 1.00 91.44 115 LEU A C 1
ATOM 891 O O . LEU A 1 115 ? 9.691 -3.905 -6.104 1.00 91.44 115 LEU A O 1
ATOM 895 N N . LEU A 1 116 ? 9.154 -5.109 -4.287 1.00 92.88 116 LEU A N 1
ATOM 896 C CA . LEU A 1 116 ? 10.170 -6.141 -4.506 1.00 92.88 116 LEU A CA 1
ATOM 897 C C . LEU A 1 116 ? 9.915 -6.925 -5.793 1.00 92.88 116 LEU A C 1
ATOM 899 O O . LEU A 1 116 ? 10.862 -7.273 -6.495 1.00 92.88 116 LEU A O 1
ATOM 903 N N . THR A 1 117 ? 8.650 -7.178 -6.118 1.00 91.31 117 THR A N 1
ATOM 904 C CA . THR A 1 117 ? 8.264 -7.872 -7.350 1.00 91.31 117 THR A CA 1
ATOM 905 C C . THR A 1 117 ? 8.568 -7.017 -8.567 1.00 91.31 117 THR A C 1
ATOM 907 O O . THR A 1 117 ? 9.268 -7.471 -9.467 1.00 91.31 117 THR A O 1
ATOM 910 N N . ALA A 1 118 ? 8.135 -5.759 -8.566 1.00 89.75 118 ALA A N 1
ATOM 911 C CA . ALA A 1 118 ? 8.408 -4.803 -9.626 1.00 89.75 118 ALA A CA 1
ATOM 912 C C . ALA A 1 118 ? 9.917 -4.606 -9.841 1.00 89.75 118 ALA A C 1
ATOM 914 O O . ALA A 1 118 ? 10.403 -4.674 -10.971 1.00 89.75 118 ALA A O 1
ATOM 915 N N . PHE A 1 119 ? 10.681 -4.446 -8.756 1.00 90.19 119 PHE A N 1
ATOM 916 C CA . PHE A 1 119 ? 12.139 -4.361 -8.803 1.00 90.19 119 PHE A 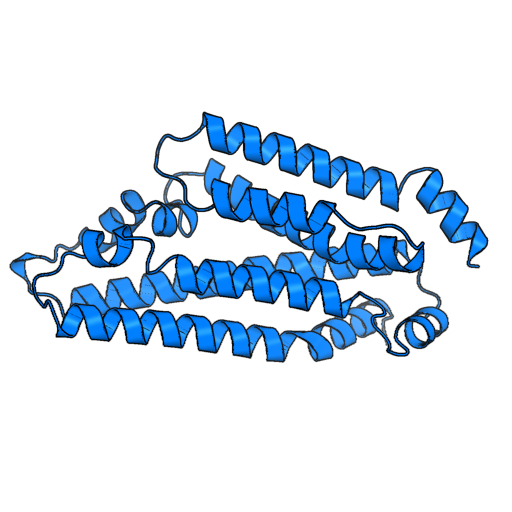CA 1
ATOM 917 C C . PHE A 1 119 ? 12.776 -5.653 -9.341 1.00 90.19 119 PHE A C 1
ATOM 919 O O . PHE A 1 119 ? 13.668 -5.610 -10.189 1.00 90.19 119 PHE A O 1
ATOM 926 N N . GLY A 1 120 ? 12.286 -6.818 -8.909 1.00 90.81 120 GLY A N 1
ATOM 927 C CA . GLY A 1 120 ? 12.720 -8.123 -9.407 1.00 90.81 120 GLY A CA 1
ATOM 928 C C . GLY A 1 120 ? 12.458 -8.299 -10.905 1.00 90.81 120 GLY A C 1
ATOM 929 O O . GLY A 1 120 ? 13.341 -8.727 -11.638 1.00 90.81 120 GLY A O 1
ATOM 930 N N . LEU A 1 121 ? 11.283 -7.906 -11.398 1.00 89.81 121 LEU A N 1
ATOM 931 C CA . LEU A 1 121 ? 10.959 -7.965 -12.826 1.00 89.81 121 LEU A CA 1
ATOM 932 C C . LEU A 1 121 ? 11.819 -6.995 -13.646 1.00 89.81 121 LEU A C 1
ATOM 934 O O . LEU A 1 121 ? 12.335 -7.379 -14.694 1.00 89.81 121 LEU A O 1
ATOM 938 N N . CYS A 1 122 ? 12.056 -5.778 -13.145 1.00 88.81 122 CYS A N 1
ATOM 939 C CA . CYS A 1 122 ? 12.934 -4.808 -13.805 1.00 88.81 122 CYS A CA 1
ATOM 940 C C . CYS A 1 122 ? 14.394 -5.284 -13.859 1.00 88.81 122 CYS A C 1
ATOM 942 O O . CYS A 1 122 ? 15.060 -5.106 -14.874 1.00 88.81 122 CYS A O 1
ATOM 944 N N . THR A 1 123 ? 14.904 -5.921 -12.802 1.00 89.38 123 THR A N 1
ATOM 945 C CA . THR A 1 123 ? 16.263 -6.497 -12.810 1.00 89.38 123 THR A CA 1
ATOM 946 C C . THR A 1 123 ? 16.359 -7.734 -13.703 1.00 89.38 123 THR A C 1
ATOM 948 O O . THR A 1 123 ? 17.343 -7.911 -14.414 1.00 89.38 123 THR A O 1
ATOM 951 N N . LEU A 1 124 ? 15.322 -8.574 -13.747 1.00 88.56 124 LEU A N 1
ATOM 952 C CA . LEU A 1 124 ? 15.256 -9.694 -14.690 1.00 88.56 124 LEU A CA 1
ATOM 953 C C . LEU A 1 124 ? 15.218 -9.220 -16.147 1.00 88.56 124 LEU A C 1
ATOM 955 O O . LEU A 1 124 ? 15.805 -9.872 -17.010 1.00 88.56 124 LEU A O 1
ATOM 959 N N . TYR A 1 125 ? 14.561 -8.091 -16.422 1.00 87.38 125 TYR A N 1
ATOM 960 C CA . TYR A 1 125 ? 14.573 -7.460 -17.738 1.00 87.38 125 TYR A CA 1
ATOM 961 C C . TYR A 1 125 ? 15.982 -7.050 -18.153 1.00 87.38 125 TYR A C 1
ATOM 963 O O . TYR A 1 125 ? 16.428 -7.447 -19.224 1.00 87.38 125 TYR A O 1
ATOM 971 N N . THR A 1 126 ? 16.715 -6.320 -17.306 1.00 87.12 126 THR A N 1
ATOM 972 C CA . THR A 1 126 ? 18.066 -5.849 -17.659 1.00 87.12 126 THR A CA 1
ATOM 973 C C . THR A 1 126 ? 19.054 -6.993 -17.884 1.00 87.12 126 THR A C 1
ATOM 975 O O . THR A 1 126 ? 20.013 -6.825 -18.629 1.00 87.12 126 THR A O 1
ATOM 978 N N . MET A 1 127 ? 18.809 -8.167 -17.294 1.00 86.06 127 MET A N 1
ATOM 979 C CA . MET A 1 127 ? 19.606 -9.375 -17.534 1.00 86.06 127 MET A CA 1
ATOM 980 C C . MET A 1 127 ? 19.272 -10.103 -18.845 1.00 86.06 127 MET A C 1
ATOM 982 O O . MET A 1 127 ? 20.106 -10.865 -19.332 1.00 86.06 127 MET A O 1
ATOM 986 N N . LYS A 1 128 ? 18.056 -9.946 -19.384 1.00 85.19 128 LYS A N 1
ATOM 987 C CA . LYS A 1 128 ? 17.568 -10.714 -20.548 1.00 85.19 128 LYS A CA 1
ATOM 988 C C . LYS A 1 128 ? 17.385 -9.892 -21.820 1.00 85.19 128 LYS A C 1
ATOM 990 O O . LYS A 1 128 ? 17.367 -10.477 -22.899 1.00 85.19 128 LYS A O 1
ATOM 995 N N . ALA A 1 129 ? 17.175 -8.589 -21.692 1.00 83.31 129 ALA A N 1
ATOM 996 C CA . ALA A 1 129 ? 16.928 -7.700 -22.813 1.00 83.31 129 ALA A CA 1
ATOM 997 C C . ALA A 1 129 ? 18.194 -7.482 -23.653 1.00 83.31 129 ALA A C 1
ATOM 999 O O . ALA A 1 129 ? 19.318 -7.688 -23.190 1.00 83.31 129 ALA A O 1
ATOM 1000 N N . ASP A 1 130 ? 17.993 -7.060 -24.900 1.00 81.06 130 ASP A N 1
ATOM 1001 C CA . ASP A 1 130 ? 19.081 -6.733 -25.816 1.00 81.06 130 ASP A CA 1
ATOM 1002 C C . ASP A 1 130 ? 19.983 -5.634 -25.208 1.00 81.06 130 ASP A C 1
ATOM 1004 O O . ASP A 1 130 ? 19.457 -4.620 -24.730 1.00 81.06 130 ASP A O 1
ATOM 1008 N N . PRO A 1 131 ? 21.324 -5.784 -25.230 1.00 80.69 131 PRO A N 1
ATOM 1009 C CA . PRO A 1 131 ? 22.252 -4.775 -24.715 1.00 80.69 131 PRO A CA 1
ATOM 1010 C C . PRO A 1 131 ? 22.058 -3.373 -25.307 1.00 80.69 131 PRO A C 1
ATOM 1012 O O . PRO A 1 131 ? 22.424 -2.390 -24.674 1.00 80.69 131 PRO A O 1
ATOM 1015 N N . SER A 1 132 ? 21.473 -3.259 -26.503 1.00 82.38 132 SER A N 1
ATOM 1016 C CA . SER A 1 132 ? 21.150 -1.969 -27.127 1.00 82.38 132 SER A CA 1
ATOM 1017 C C . SER A 1 132 ? 20.012 -1.202 -26.435 1.00 82.38 132 SER A C 1
ATOM 1019 O O . SER A 1 132 ? 19.930 0.018 -26.574 1.00 82.38 132 SER A O 1
ATOM 1021 N N . LEU A 1 133 ? 19.153 -1.890 -25.674 1.00 80.62 133 LEU A N 1
ATOM 1022 C CA . LEU A 1 133 ? 18.002 -1.319 -24.961 1.00 80.62 133 LEU A CA 1
ATOM 1023 C C . LEU A 1 133 ? 18.285 -1.063 -23.473 1.00 80.62 133 LEU A C 1
ATOM 1025 O O . LEU A 1 133 ? 17.456 -0.471 -22.773 1.00 80.62 133 LEU A O 1
ATOM 1029 N N . VAL A 1 134 ? 19.429 -1.532 -22.969 1.00 84.12 134 VAL A N 1
ATOM 1030 C CA . VAL A 1 134 ? 19.771 -1.507 -21.546 1.00 84.12 134 VAL A CA 1
ATOM 1031 C C . VAL A 1 134 ? 20.977 -0.606 -21.313 1.00 84.12 134 VAL A C 1
ATOM 1033 O O . VAL A 1 134 ? 22.035 -0.757 -21.909 1.00 84.12 134 VAL A O 1
ATOM 1036 N N . SER A 1 135 ? 20.811 0.324 -20.385 1.00 86.00 135 SER A N 1
ATOM 1037 C CA . SER A 1 135 ? 21.853 1.172 -19.824 1.00 86.00 135 SER A CA 1
ATOM 1038 C C . SER A 1 135 ? 21.860 1.001 -18.305 1.00 86.00 135 SER A C 1
ATOM 1040 O O . SER A 1 135 ? 20.884 0.534 -17.712 1.00 86.00 135 SER A O 1
ATOM 1042 N N . GLU A 1 136 ? 22.936 1.425 -17.644 1.00 83.12 136 GLU A N 1
ATOM 1043 C CA . GLU A 1 136 ? 23.041 1.420 -16.177 1.00 83.12 136 GLU A CA 1
ATOM 1044 C C . GLU A 1 136 ? 21.905 2.218 -15.508 1.00 83.12 136 GLU A C 1
ATOM 1046 O O . GLU A 1 136 ? 21.498 1.919 -14.387 1.00 83.12 136 GLU A O 1
ATOM 1051 N N . GLN A 1 137 ? 21.342 3.201 -16.219 1.00 85.88 137 GLN A N 1
ATOM 1052 C CA . GLN A 1 137 ? 20.261 4.063 -15.734 1.00 85.88 137 GLN A CA 1
ATOM 1053 C C . GLN A 1 137 ? 18.850 3.551 -16.059 1.00 85.88 137 GLN A C 1
ATOM 1055 O O . GLN A 1 137 ? 17.878 4.137 -15.587 1.00 85.88 137 GLN A O 1
ATOM 1060 N N . THR A 1 138 ? 18.698 2.472 -16.837 1.00 86.06 138 THR A N 1
ATOM 1061 C CA . THR A 1 138 ? 17.383 2.006 -17.319 1.00 86.06 138 THR A CA 1
ATOM 1062 C C . THR A 1 138 ? 16.416 1.709 -16.176 1.00 86.06 138 THR A C 1
ATOM 1064 O O . THR A 1 138 ? 15.241 2.060 -16.255 1.00 86.06 138 THR A O 1
ATOM 1067 N N . LEU A 1 139 ? 16.908 1.110 -15.088 1.00 85.38 139 LEU A N 1
ATOM 1068 C CA . LEU A 1 139 ? 16.080 0.787 -13.928 1.00 85.38 139 LEU A CA 1
ATOM 1069 C C . LEU A 1 139 ? 15.609 2.065 -13.220 1.00 85.38 139 LEU A C 1
ATOM 1071 O O . LEU A 1 139 ? 14.417 2.228 -12.986 1.00 85.38 139 LEU A O 1
ATOM 1075 N N . PHE A 1 140 ? 16.517 3.007 -12.954 1.00 86.19 140 PHE A N 1
ATOM 1076 C CA . PHE A 1 140 ? 16.170 4.293 -12.341 1.00 86.19 140 PHE A CA 1
ATOM 1077 C C . PHE A 1 140 ? 15.147 5.064 -13.186 1.00 86.19 140 PHE A C 1
ATOM 1079 O O . PHE A 1 140 ? 14.143 5.547 -12.666 1.00 86.19 140 PHE A O 1
ATOM 1086 N N . LEU A 1 141 ? 15.360 5.114 -14.503 1.00 86.81 141 LEU A N 1
ATOM 1087 C CA . LEU A 1 141 ? 14.475 5.816 -15.423 1.00 86.81 141 LEU A CA 1
ATOM 1088 C C . LEU A 1 141 ? 13.076 5.183 -15.477 1.00 86.81 141 LEU A C 1
ATOM 1090 O O . LEU A 1 141 ? 12.087 5.910 -15.538 1.00 86.81 141 LEU A O 1
ATOM 1094 N N . ALA A 1 142 ? 12.969 3.855 -15.384 1.00 85.81 142 ALA A N 1
ATOM 1095 C CA . ALA A 1 142 ? 11.680 3.168 -15.338 1.00 85.81 142 ALA A CA 1
ATOM 1096 C C . ALA A 1 142 ? 10.875 3.514 -14.077 1.00 85.81 142 ALA A C 1
ATOM 1098 O O . ALA A 1 142 ? 9.684 3.813 -14.177 1.00 85.81 142 ALA A O 1
ATOM 1099 N N . PHE A 1 143 ? 11.527 3.549 -12.909 1.00 86.31 143 PHE A N 1
ATOM 1100 C CA . PHE A 1 143 ? 10.903 3.992 -11.655 1.00 86.31 143 PHE A CA 1
ATOM 1101 C C . PHE A 1 143 ? 10.569 5.487 -11.640 1.00 86.31 143 PHE A C 1
ATOM 1103 O O . PHE A 1 143 ? 9.712 5.917 -10.877 1.00 86.31 143 PHE A O 1
ATOM 1110 N N . TYR A 1 144 ? 11.211 6.287 -12.486 1.00 85.44 144 TYR A N 1
ATOM 1111 C CA . TYR A 1 144 ? 10.900 7.705 -12.619 1.00 85.44 144 TYR A CA 1
ATOM 1112 C C . TYR A 1 144 ? 9.741 7.975 -13.590 1.00 85.44 144 TYR A C 1
ATOM 1114 O O . TYR A 1 144 ? 8.900 8.830 -13.333 1.00 85.44 144 TYR A O 1
ATOM 1122 N N . ARG A 1 145 ? 9.688 7.252 -14.715 1.00 84.19 145 ARG A N 1
ATOM 1123 C CA . ARG A 1 145 ? 8.727 7.504 -15.801 1.00 84.19 145 ARG A CA 1
ATOM 1124 C C . ARG A 1 145 ? 7.400 6.778 -15.646 1.00 84.19 145 ARG A C 1
ATOM 1126 O O . ARG A 1 145 ? 6.383 7.269 -16.123 1.00 84.19 145 ARG A O 1
ATOM 1133 N N . ASN A 1 146 ? 7.394 5.599 -15.034 1.00 86.25 146 ASN A N 1
ATOM 1134 C CA . ASN A 1 146 ? 6.175 4.814 -14.919 1.00 86.25 146 ASN A CA 1
ATOM 1135 C C . ASN A 1 146 ? 5.383 5.200 -13.663 1.00 86.25 146 ASN A C 1
ATOM 1137 O O . ASN A 1 146 ? 5.894 5.083 -12.554 1.00 86.25 146 ASN A O 1
ATOM 1141 N N . ALA A 1 147 ? 4.113 5.574 -13.830 1.00 85.25 147 ALA A N 1
ATOM 1142 C CA . ALA A 1 147 ? 3.247 6.042 -12.744 1.00 85.25 147 ALA A CA 1
ATOM 1143 C C . ALA A 1 147 ? 3.073 5.041 -11.584 1.00 85.25 147 ALA A C 1
ATOM 1145 O O . ALA A 1 147 ? 2.955 5.444 -10.427 1.00 85.25 147 ALA A O 1
ATOM 1146 N N . LEU A 1 148 ? 3.041 3.733 -11.871 1.00 84.62 148 LEU A N 1
ATOM 1147 C CA . LEU A 1 148 ? 2.923 2.695 -10.841 1.00 84.62 148 LEU A CA 1
ATOM 1148 C C . LEU A 1 148 ? 4.257 2.503 -10.113 1.00 84.62 148 LEU A C 1
ATOM 1150 O O . LEU A 1 148 ? 4.291 2.476 -8.885 1.00 84.62 148 LEU A O 1
ATOM 1154 N N . LEU A 1 149 ? 5.354 2.378 -10.865 1.00 86.31 149 LEU A N 1
ATOM 1155 C CA . LEU A 1 149 ? 6.684 2.177 -10.287 1.00 86.31 149 LEU A CA 1
ATOM 1156 C C . LEU A 1 149 ? 7.112 3.385 -9.451 1.00 86.31 149 LEU A C 1
ATOM 1158 O O . LEU A 1 149 ? 7.610 3.211 -8.342 1.00 86.31 149 LEU A O 1
ATOM 1162 N N . HIS A 1 150 ? 6.837 4.592 -9.939 1.00 86.94 150 HIS A N 1
ATOM 1163 C CA . HIS A 1 150 ? 7.097 5.836 -9.228 1.00 86.94 150 HIS A CA 1
ATOM 1164 C C . HIS A 1 150 ? 6.292 5.933 -7.931 1.00 86.94 150 HIS A C 1
ATOM 1166 O O . HIS A 1 150 ? 6.825 6.299 -6.887 1.00 86.94 150 HIS A O 1
ATOM 1172 N N . ALA A 1 151 ? 5.022 5.524 -7.963 1.00 85.75 151 ALA A N 1
ATOM 1173 C CA . ALA A 1 151 ? 4.201 5.451 -6.764 1.00 85.75 151 ALA A CA 1
ATOM 1174 C C . ALA A 1 151 ? 4.699 4.406 -5.753 1.00 85.75 151 ALA A C 1
ATOM 1176 O O . ALA A 1 151 ? 4.532 4.616 -4.554 1.00 85.75 151 ALA A O 1
ATOM 1177 N N . LEU A 1 152 ? 5.293 3.294 -6.202 1.00 86.31 152 LEU A N 1
ATOM 1178 C CA . LEU A 1 152 ? 5.848 2.247 -5.332 1.00 86.31 152 LEU A CA 1
ATOM 1179 C C . LEU A 1 152 ? 7.195 2.645 -4.718 1.00 86.31 152 LEU A C 1
ATOM 1181 O O . LEU A 1 152 ? 7.426 2.382 -3.537 1.00 86.31 152 LEU A O 1
ATOM 1185 N N . LEU A 1 153 ? 8.068 3.278 -5.505 1.00 86.81 153 LEU A N 1
ATOM 1186 C CA . LEU A 1 153 ? 9.362 3.793 -5.064 1.00 86.81 153 LEU A CA 1
ATOM 1187 C C . LEU A 1 153 ? 9.524 5.263 -5.472 1.00 86.81 153 LEU A C 1
ATOM 1189 O O . LEU A 1 153 ? 10.195 5.565 -6.464 1.00 86.81 153 LEU A O 1
ATOM 1193 N N . PRO A 1 154 ? 8.946 6.190 -4.696 1.00 81.56 154 PRO A N 1
ATOM 1194 C CA . PRO A 1 154 ? 9.103 7.611 -4.951 1.00 81.56 154 PRO A CA 1
ATOM 1195 C C . PRO A 1 154 ? 10.504 8.047 -4.512 1.00 81.56 154 PRO A C 1
ATOM 1197 O O . PRO A 1 154 ? 10.736 8.392 -3.360 1.00 81.56 154 PRO A O 1
ATOM 1200 N N . LEU A 1 155 ? 11.466 7.943 -5.429 1.00 82.12 155 LEU A N 1
ATOM 1201 C CA . LEU A 1 155 ? 12.905 8.084 -5.177 1.00 82.12 155 LEU A CA 1
ATOM 1202 C C . LEU A 1 155 ? 13.264 9.344 -4.368 1.00 82.12 155 LEU A C 1
ATOM 1204 O O . LEU A 1 155 ? 13.710 9.233 -3.229 1.00 82.12 155 LEU A O 1
ATOM 1208 N N . GLU A 1 156 ? 13.045 10.532 -4.934 1.00 81.12 156 GLU A N 1
ATOM 1209 C CA . GLU A 1 156 ? 13.331 11.821 -4.274 1.00 81.12 156 GLU A CA 1
ATOM 1210 C C . GLU A 1 156 ? 12.074 12.463 -3.661 1.00 81.12 156 GLU A C 1
ATOM 1212 O O . GLU A 1 156 ? 12.139 13.453 -2.930 1.00 81.12 156 GLU A O 1
ATOM 1217 N N . ASP A 1 157 ? 10.911 11.878 -3.933 1.00 82.75 157 ASP A N 1
ATOM 1218 C CA . ASP A 1 157 ? 9.617 12.511 -3.737 1.00 82.75 157 ASP A CA 1
ATOM 1219 C C . ASP A 1 157 ? 9.032 12.184 -2.351 1.00 82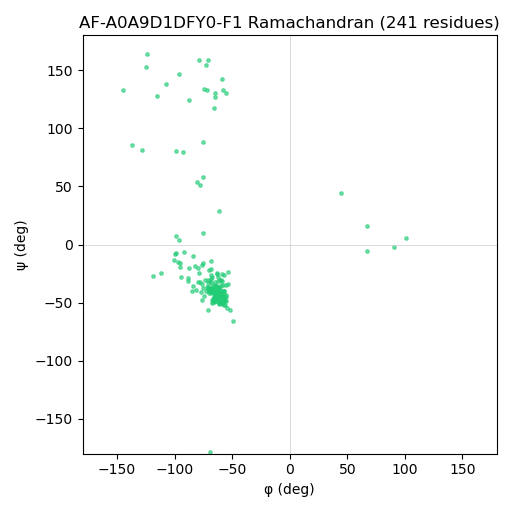.75 157 ASP A C 1
ATOM 1221 O O . ASP A 1 157 ? 8.166 11.323 -2.165 1.00 82.75 157 ASP A O 1
ATOM 1225 N N . VAL A 1 158 ? 9.520 12.899 -1.328 1.00 84.94 158 VAL A N 1
ATOM 1226 C CA . VAL A 1 158 ? 9.121 12.722 0.088 1.00 84.94 158 VAL A CA 1
ATOM 1227 C C . VAL A 1 158 ? 7.601 12.799 0.276 1.00 84.94 158 VAL A C 1
ATOM 1229 O O . VAL A 1 158 ? 7.029 12.093 1.109 1.00 84.94 158 VAL A O 1
ATOM 1232 N N . PHE A 1 159 ? 6.924 13.624 -0.521 1.00 86.88 159 PHE A N 1
ATOM 1233 C CA . PHE A 1 159 ? 5.471 13.747 -0.486 1.00 86.88 159 PHE A CA 1
ATOM 1234 C C . PHE A 1 159 ? 4.762 12.417 -0.764 1.00 86.88 159 PHE A C 1
ATOM 1236 O O . PHE A 1 159 ? 3.830 12.056 -0.045 1.00 86.88 159 PHE A O 1
ATOM 1243 N N . PHE A 1 160 ? 5.227 11.651 -1.749 1.00 87.00 160 PHE A N 1
ATOM 1244 C CA . PHE A 1 160 ? 4.628 10.370 -2.111 1.00 87.00 160 PHE A CA 1
ATOM 1245 C C . PHE A 1 160 ? 4.881 9.291 -1.049 1.00 87.00 160 PHE A C 1
ATOM 1247 O O . PHE A 1 160 ? 4.003 8.461 -0.807 1.00 87.00 160 PHE A O 1
ATOM 1254 N N . TRP A 1 161 ? 6.006 9.351 -0.326 1.00 88.19 161 TRP A N 1
ATOM 1255 C CA . TRP A 1 161 ? 6.228 8.509 0.857 1.00 88.19 161 TRP A CA 1
ATOM 1256 C C . TRP A 1 161 ? 5.199 8.777 1.957 1.00 88.19 161 TRP A C 1
ATOM 1258 O O . TRP A 1 161 ? 4.591 7.841 2.481 1.00 88.19 161 TRP A O 1
ATOM 1268 N N . ILE A 1 162 ? 4.969 10.054 2.283 1.00 89.06 162 ILE A N 1
ATOM 1269 C CA . ILE A 1 162 ? 3.972 10.459 3.285 1.00 89.06 162 ILE A CA 1
ATOM 1270 C C . ILE A 1 162 ? 2.568 10.055 2.824 1.00 89.06 162 ILE A C 1
ATOM 1272 O O . ILE A 1 162 ? 1.794 9.497 3.604 1.00 89.06 162 ILE A O 1
ATOM 1276 N N . ARG A 1 163 ? 2.257 10.288 1.544 1.00 89.56 163 ARG A N 1
ATOM 1277 C CA . ARG A 1 163 ? 0.987 9.916 0.916 1.00 89.56 163 ARG A CA 1
ATOM 1278 C C . ARG A 1 163 ? 0.716 8.423 1.054 1.00 89.56 163 ARG A C 1
ATOM 1280 O O . ARG A 1 163 ? -0.346 8.044 1.541 1.00 89.56 163 ARG A O 1
ATOM 1287 N N . ASN A 1 164 ? 1.676 7.584 0.671 1.00 91.44 164 ASN A N 1
ATOM 1288 C CA . ASN A 1 164 ? 1.541 6.136 0.762 1.00 91.44 164 ASN A CA 1
ATOM 1289 C C . ASN A 1 164 ? 1.354 5.706 2.220 1.00 91.44 164 ASN A C 1
ATOM 1291 O O . ASN A 1 164 ? 0.412 4.985 2.528 1.00 91.44 164 ASN A O 1
ATOM 1295 N N . LEU A 1 165 ? 2.161 6.213 3.157 1.00 91.50 165 LEU A N 1
ATOM 1296 C CA . LEU A 1 165 ? 1.974 5.894 4.575 1.00 91.50 165 LEU A CA 1
ATOM 1297 C C . LEU A 1 165 ? 0.554 6.238 5.056 1.00 91.50 165 LEU A C 1
ATOM 1299 O O . LEU A 1 165 ? -0.082 5.426 5.732 1.00 91.50 165 LEU A O 1
ATOM 1303 N N . LEU A 1 166 ? 0.027 7.402 4.662 1.00 92.50 166 LEU A N 1
ATOM 1304 C CA . LEU A 1 166 ? -1.332 7.802 5.008 1.00 92.50 166 LEU A CA 1
ATOM 1305 C C . LEU A 1 166 ? -2.380 6.891 4.356 1.00 92.50 166 LEU A C 1
ATOM 1307 O O . LEU A 1 166 ? -3.320 6.483 5.033 1.00 92.50 166 LEU A O 1
ATOM 1311 N N . PHE A 1 167 ? -2.203 6.498 3.093 1.00 93.06 167 PHE A N 1
ATOM 1312 C CA . PHE A 1 167 ? -3.091 5.546 2.421 1.00 93.06 167 PHE A CA 1
ATOM 1313 C C . PHE A 1 167 ? -3.204 4.240 3.226 1.00 93.06 167 PHE A C 1
ATOM 1315 O O . PHE A 1 167 ? -4.318 3.775 3.462 1.00 93.06 167 PHE A O 1
ATOM 1322 N N . ALA A 1 168 ? -2.091 3.687 3.729 1.00 94.06 168 ALA A N 1
ATOM 1323 C CA . ALA A 1 168 ? -2.097 2.430 4.484 1.00 94.06 168 ALA A CA 1
ATOM 1324 C C . ALA A 1 168 ? -2.823 2.596 5.816 1.00 94.06 168 ALA A C 1
ATOM 1326 O O . ALA A 1 168 ? -3.600 1.724 6.208 1.00 94.06 168 ALA A O 1
ATOM 1327 N N . LEU A 1 169 ? -2.598 3.727 6.490 1.00 94.38 169 LEU A N 1
ATOM 1328 C CA . LEU A 1 169 ? -3.269 4.047 7.743 1.00 94.38 169 LEU A CA 1
ATOM 1329 C C . LEU A 1 169 ? -4.781 4.183 7.549 1.00 94.38 169 LEU A C 1
ATOM 1331 O O . LEU A 1 169 ? -5.540 3.574 8.302 1.00 94.38 169 LEU A O 1
ATOM 1335 N N . VAL A 1 170 ? -5.238 4.935 6.546 1.00 94.50 170 VAL A N 1
ATOM 1336 C CA . VAL A 1 170 ? -6.678 5.141 6.322 1.00 94.50 170 VAL A CA 1
ATOM 1337 C C . VAL A 1 170 ? -7.356 3.859 5.835 1.00 94.50 170 VAL A C 1
ATOM 1339 O O . VAL A 1 170 ? -8.440 3.529 6.311 1.00 94.50 170 VAL A O 1
ATOM 1342 N N . LEU A 1 171 ? -6.704 3.071 4.976 1.00 93.88 171 LEU A N 1
ATOM 1343 C CA . LEU A 1 171 ? -7.192 1.749 4.565 1.00 93.88 171 LEU A CA 1
ATOM 1344 C C . LEU A 1 171 ? -7.322 0.786 5.744 1.00 93.88 171 LEU A C 1
ATOM 1346 O O . LEU A 1 171 ? -8.339 0.101 5.888 1.00 93.88 171 LEU A O 1
ATOM 1350 N N . GLY A 1 172 ? -6.312 0.754 6.614 1.00 92.56 172 GLY A N 1
ATOM 1351 C CA . GLY A 1 172 ? -6.344 -0.059 7.820 1.00 92.56 172 GLY A CA 1
ATOM 1352 C C . GLY A 1 172 ? -7.486 0.342 8.753 1.00 92.56 172 GLY A C 1
ATOM 1353 O O . GLY A 1 172 ? -8.187 -0.535 9.272 1.00 92.56 172 GLY A O 1
ATOM 1354 N N . ALA A 1 173 ? -7.705 1.652 8.918 1.00 92.69 173 ALA A N 1
ATOM 1355 C CA . ALA A 1 173 ? -8.788 2.210 9.724 1.00 92.69 173 ALA A CA 1
ATOM 1356 C C . ALA A 1 173 ? -10.158 1.870 9.127 1.00 92.69 173 ALA A C 1
ATOM 1358 O O . ALA A 1 173 ? -11.043 1.422 9.852 1.00 92.69 173 ALA A O 1
ATOM 1359 N N . ALA A 1 174 ? -10.325 2.002 7.809 1.00 92.12 174 ALA A N 1
ATOM 1360 C CA . ALA A 1 174 ? -11.571 1.697 7.113 1.00 92.12 174 ALA A CA 1
ATOM 1361 C C . ALA A 1 174 ? -11.926 0.198 7.172 1.00 92.12 174 ALA A C 1
ATOM 1363 O O . ALA A 1 174 ? -13.084 -0.173 7.369 1.00 92.12 174 ALA A O 1
ATOM 1364 N N . CYS A 1 175 ? -10.930 -0.690 7.094 1.00 90.06 175 CYS A N 1
ATOM 1365 C CA . CYS A 1 175 ? -11.148 -2.125 7.300 1.00 90.06 175 CYS A CA 1
ATOM 1366 C C . CYS A 1 175 ? -11.577 -2.444 8.743 1.00 90.06 175 CYS A C 1
ATOM 1368 O O . CYS A 1 175 ? -12.439 -3.297 8.963 1.00 90.06 175 CYS A O 1
ATOM 1370 N N . ALA A 1 176 ? -10.998 -1.754 9.731 1.00 89.00 176 ALA A N 1
ATOM 1371 C CA . ALA A 1 176 ? -11.348 -1.937 11.137 1.00 89.00 176 ALA A CA 1
ATOM 1372 C C . ALA A 1 176 ? -12.729 -1.344 11.476 1.00 89.00 176 ALA A C 1
ATOM 1374 O O . ALA A 1 176 ? -13.513 -1.968 12.195 1.00 89.00 176 ALA A O 1
ATOM 1375 N N . VAL A 1 177 ? -13.071 -0.173 10.923 1.00 88.25 177 VAL A N 1
ATOM 1376 C CA . VAL A 1 177 ? -14.338 0.513 11.219 1.00 88.25 177 VAL A CA 1
ATOM 1377 C C . VAL A 1 177 ? -15.531 -0.237 10.643 1.00 88.25 177 VAL A C 1
ATOM 1379 O O . VAL A 1 177 ? -16.586 -0.234 11.268 1.00 88.25 177 VAL A O 1
ATOM 1382 N N . LEU A 1 178 ? -15.371 -0.940 9.513 1.00 86.00 178 LEU A N 1
ATOM 1383 C CA . LEU A 1 178 ? -16.434 -1.777 8.951 1.00 86.00 178 LEU A CA 1
ATOM 1384 C C . LEU A 1 178 ? -16.903 -2.817 9.973 1.00 86.00 178 LEU A C 1
ATOM 1386 O O . LEU A 1 178 ? -18.099 -2.979 10.200 1.00 86.00 178 LEU A O 1
ATOM 1390 N N . SER A 1 179 ? -15.947 -3.467 10.636 1.00 80.19 179 SER A N 1
ATOM 1391 C CA . SER A 1 179 ? -16.219 -4.472 11.667 1.00 80.19 179 SER A CA 1
ATOM 1392 C C . SER A 1 179 ? -16.966 -3.858 12.855 1.00 80.19 179 SER A C 1
ATOM 1394 O O . SER A 1 179 ? -17.932 -4.429 13.358 1.00 80.19 179 SER A O 1
ATOM 1396 N N . TYR A 1 180 ? -16.550 -2.657 13.266 1.00 78.75 180 TYR A N 1
ATOM 1397 C CA . TYR A 1 180 ? -17.160 -1.903 14.361 1.00 78.75 180 TYR A CA 1
ATOM 1398 C C . TYR A 1 180 ? -18.577 -1.396 14.021 1.00 78.75 180 TYR A C 1
ATOM 1400 O O . TYR A 1 180 ? -19.479 -1.475 14.851 1.00 78.75 180 TYR A O 1
ATOM 1408 N N . ARG A 1 181 ? -18.815 -0.930 12.786 1.00 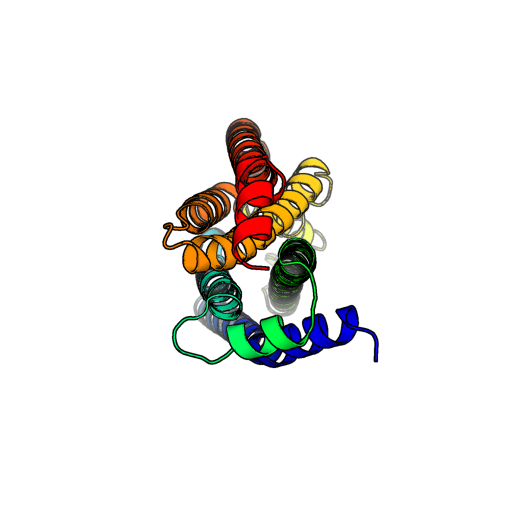82.12 181 ARG A N 1
ATOM 1409 C CA . ARG A 1 181 ? -20.132 -0.471 12.303 1.00 82.12 181 ARG A CA 1
ATOM 1410 C C . ARG A 1 181 ? -21.119 -1.618 12.110 1.00 82.12 181 ARG A C 1
ATOM 1412 O O . ARG A 1 181 ? -22.286 -1.466 12.466 1.00 82.12 181 ARG A O 1
ATOM 1419 N N . GLN A 1 182 ? -20.662 -2.769 11.617 1.00 79.88 182 GLN A N 1
ATOM 1420 C CA . GLN A 1 182 ? -21.526 -3.933 11.412 1.00 79.88 182 GLN A CA 1
ATOM 1421 C C . GLN A 1 182 ? -22.124 -4.469 12.715 1.00 79.88 182 GLN A C 1
ATOM 1423 O O . GLN A 1 182 ? -23.309 -4.797 12.734 1.00 79.88 182 GLN A O 1
ATOM 1428 N N . ARG A 1 183 ? -21.364 -4.485 13.820 1.00 73.81 183 ARG A N 1
ATOM 1429 C CA . ARG A 1 183 ? -21.897 -4.860 15.149 1.00 73.81 183 ARG A CA 1
ATOM 1430 C C . ARG A 1 183 ? -23.053 -3.970 15.604 1.00 73.81 183 ARG A C 1
ATOM 1432 O O . ARG A 1 183 ? -23.912 -4.405 16.358 1.00 73.81 183 ARG A O 1
ATOM 1439 N N . ARG A 1 184 ? -23.095 -2.742 15.087 1.00 76.25 184 ARG A N 1
ATOM 1440 C CA . ARG A 1 184 ? -24.096 -1.709 15.379 1.00 76.25 184 ARG A CA 1
ATOM 1441 C C . ARG A 1 184 ? -25.195 -1.634 14.313 1.00 76.25 184 ARG A C 1
ATOM 1443 O O . ARG A 1 184 ? -25.981 -0.692 14.318 1.00 76.25 184 ARG A O 1
ATOM 1450 N N . GLY A 1 185 ? -25.222 -2.574 13.362 1.00 73.94 185 GLY A N 1
ATOM 1451 C CA . GLY A 1 185 ? -26.184 -2.601 12.256 1.00 73.94 185 GLY A CA 1
ATOM 1452 C C . GLY A 1 185 ? -26.029 -1.458 11.243 1.00 73.94 185 GLY A C 1
ATOM 1453 O O . GLY A 1 185 ? -26.954 -1.204 10.475 1.00 73.94 185 GLY A O 1
ATOM 1454 N N . ARG A 1 186 ? -24.889 -0.749 11.232 1.00 79.44 186 ARG A N 1
ATOM 1455 C CA . ARG A 1 186 ? -24.616 0.355 10.296 1.00 79.44 186 ARG A CA 1
ATOM 1456 C C . ARG A 1 186 ? -23.802 -0.134 9.092 1.00 79.44 186 ARG A C 1
ATOM 1458 O O . ARG A 1 186 ? -22.940 -1.004 9.218 1.00 79.44 186 ARG A O 1
ATOM 1465 N N . LEU A 1 187 ? -24.052 0.460 7.924 1.00 75.19 187 LEU A N 1
ATOM 1466 C CA . LEU A 1 187 ? -23.274 0.219 6.704 1.00 75.19 187 LEU A CA 1
ATOM 1467 C C . LEU A 1 187 ? -21.907 0.916 6.805 1.00 75.19 187 LEU A C 1
ATOM 1469 O O . LEU A 1 187 ? -21.838 2.082 7.198 1.00 75.19 187 LEU A O 1
ATOM 1473 N N . GLY A 1 188 ? -20.830 0.213 6.446 1.00 78.94 188 GLY A N 1
ATOM 1474 C CA . GLY A 1 188 ? -19.484 0.790 6.375 1.00 78.94 188 GLY A CA 1
ATOM 1475 C C . GLY A 1 188 ? -19.118 1.165 4.945 1.00 78.94 188 GLY A C 1
ATOM 1476 O O . GLY A 1 188 ? -18.455 0.398 4.251 1.00 78.94 188 GLY A O 1
ATOM 1477 N N . TRP A 1 189 ? -19.596 2.319 4.482 1.00 85.06 189 TRP A N 1
ATOM 1478 C CA . TRP A 1 189 ? -19.315 2.831 3.135 1.00 85.06 189 TRP A CA 1
ATOM 1479 C C . TRP A 1 189 ? -17.888 3.390 3.011 1.00 85.06 189 TRP A C 1
ATOM 1481 O O . TRP A 1 189 ? -17.371 3.526 1.901 1.00 85.06 189 TRP A O 1
ATOM 1491 N N . GLU A 1 190 ? -17.224 3.655 4.140 1.00 87.00 190 GLU A N 1
ATOM 1492 C CA . GLU A 1 190 ? -15.897 4.267 4.205 1.00 87.00 190 GLU A CA 1
ATOM 1493 C C . GLU A 1 190 ? -14.863 3.387 3.505 1.00 87.00 190 GLU A C 1
ATOM 1495 O O . GLU A 1 190 ? -14.021 3.892 2.772 1.00 87.00 190 GLU A O 1
ATOM 1500 N N . ILE A 1 191 ? -14.952 2.059 3.654 1.00 89.50 191 ILE A N 1
ATOM 1501 C CA . ILE A 1 191 ? -14.020 1.142 2.986 1.00 89.50 191 ILE A CA 1
ATOM 1502 C C . ILE A 1 191 ? -14.118 1.236 1.465 1.00 89.50 191 ILE A C 1
ATOM 1504 O O . ILE A 1 191 ? -13.088 1.234 0.793 1.00 89.50 191 ILE A O 1
ATOM 1508 N N . ALA A 1 192 ? -15.330 1.371 0.923 1.00 90.00 192 ALA A N 1
ATOM 1509 C CA . ALA A 1 192 ? -15.531 1.528 -0.509 1.00 90.00 192 ALA A CA 1
ATOM 1510 C C . ALA A 1 192 ? -14.959 2.872 -0.977 1.00 90.00 192 ALA A C 1
ATOM 1512 O O . ALA A 1 192 ? -14.182 2.897 -1.927 1.00 90.00 192 ALA A O 1
ATOM 1513 N N . ALA A 1 193 ? -15.257 3.968 -0.270 1.00 91.06 193 ALA A N 1
ATOM 1514 C CA . ALA A 1 193 ? -14.730 5.294 -0.596 1.00 91.06 193 ALA A CA 1
ATOM 1515 C C . ALA A 1 193 ? -13.192 5.339 -0.560 1.00 91.06 193 ALA A C 1
ATOM 1517 O O . ALA A 1 193 ? -12.560 5.835 -1.496 1.00 91.06 193 ALA A O 1
ATOM 1518 N N . VAL A 1 194 ? -12.577 4.763 0.476 1.00 92.62 194 VAL A N 1
ATOM 1519 C CA . VAL A 1 194 ? -11.116 4.703 0.617 1.00 92.62 194 VAL A CA 1
ATOM 1520 C C . VAL A 1 194 ? -10.496 3.825 -0.470 1.00 92.62 194 VAL A C 1
ATOM 1522 O O . VAL A 1 194 ? -9.533 4.251 -1.103 1.00 92.62 194 VAL A O 1
ATOM 1525 N N . CYS A 1 195 ? -11.054 2.639 -0.747 1.00 92.38 195 CYS A N 1
ATOM 1526 C CA . CYS A 1 195 ? -10.546 1.771 -1.814 1.00 92.38 195 CYS A CA 1
ATOM 1527 C C . CYS A 1 195 ? -10.605 2.469 -3.174 1.00 92.38 195 CYS A C 1
ATOM 1529 O O . CYS A 1 195 ? -9.605 2.478 -3.884 1.00 92.38 195 CYS A O 1
ATOM 1531 N N . MET A 1 196 ? -11.731 3.101 -3.516 1.00 91.75 196 MET A N 1
ATOM 1532 C CA . MET A 1 196 ? -11.872 3.837 -4.776 1.00 91.75 196 MET A CA 1
ATOM 1533 C C . MET A 1 196 ? -10.863 4.985 -4.877 1.00 91.75 196 MET A C 1
ATOM 1535 O O . MET A 1 196 ? -10.231 5.155 -5.916 1.00 91.75 196 MET A O 1
ATOM 1539 N N . THR A 1 197 ? -10.658 5.730 -3.789 1.00 91.00 197 THR A N 1
ATOM 1540 C CA . THR A 1 197 ? -9.681 6.828 -3.755 1.00 91.00 197 THR A CA 1
ATOM 1541 C C . THR A 1 197 ? -8.266 6.314 -4.002 1.00 91.00 197 THR A C 1
ATOM 1543 O O . THR A 1 197 ? -7.559 6.856 -4.846 1.00 91.00 197 THR A O 1
ATOM 1546 N N . VAL A 1 198 ? -7.857 5.236 -3.325 1.00 89.75 198 VAL A N 1
ATOM 1547 C CA . VAL A 1 198 ? -6.518 4.655 -3.501 1.00 89.75 198 VAL A CA 1
ATOM 1548 C C . VAL A 1 198 ? -6.347 4.067 -4.901 1.00 89.75 198 VAL A C 1
ATOM 1550 O O . VAL A 1 198 ? -5.310 4.289 -5.509 1.00 89.75 198 VAL A O 1
ATOM 1553 N N . LEU A 1 199 ? -7.351 3.389 -5.463 1.00 89.44 199 LEU A N 1
ATOM 1554 C CA . LEU A 1 199 ? -7.263 2.838 -6.822 1.00 89.44 199 LEU A CA 1
ATOM 1555 C C . LEU A 1 199 ? -6.959 3.911 -7.880 1.00 89.44 199 LEU A C 1
ATOM 1557 O O . LEU A 1 199 ? -6.168 3.659 -8.785 1.00 89.44 199 LEU A O 1
ATOM 1561 N N . PHE A 1 200 ? -7.565 5.096 -7.758 1.00 86.00 200 PHE A N 1
ATOM 1562 C CA . PHE A 1 200 ? -7.379 6.188 -8.718 1.00 86.00 200 PHE A CA 1
ATOM 1563 C C . PHE A 1 200 ? -6.201 7.108 -8.403 1.00 86.00 200 PHE A C 1
ATOM 1565 O O . PHE A 1 200 ? -5.655 7.717 -9.315 1.00 86.00 200 PHE A O 1
ATOM 1572 N N . ALA A 1 201 ? -5.839 7.264 -7.131 1.00 86.56 201 ALA A N 1
ATOM 1573 C CA . ALA A 1 201 ? -4.774 8.173 -6.719 1.00 86.56 201 ALA A CA 1
ATOM 1574 C C . ALA A 1 201 ? -3.425 7.470 -6.530 1.00 86.56 201 ALA A C 1
ATOM 1576 O O . ALA A 1 201 ? -2.409 8.145 -6.429 1.00 86.56 201 ALA A O 1
ATOM 1577 N N . PHE A 1 202 ? -3.379 6.137 -6.436 1.00 84.75 202 PHE A N 1
ATOM 1578 C CA . PHE A 1 202 ? -2.123 5.432 -6.191 1.00 84.75 202 PHE A CA 1
ATOM 1579 C C . PHE A 1 202 ? -1.188 5.477 -7.402 1.00 84.75 202 PHE A C 1
ATOM 1581 O O . PHE A 1 202 ? -0.090 6.011 -7.223 1.00 84.75 202 PHE A O 1
ATOM 1588 N N . PRO A 1 203 ? -1.581 5.024 -8.614 1.00 84.38 203 PRO A N 1
ATOM 1589 C CA . PRO A 1 203 ? -0.788 5.278 -9.811 1.00 84.38 203 PRO A CA 1
ATOM 1590 C C . PRO A 1 203 ? -0.803 6.784 -10.063 1.00 84.38 203 PRO A C 1
ATOM 1592 O O . PRO A 1 203 ? -1.861 7.385 -10.234 1.00 84.38 203 PRO A O 1
ATOM 1595 N N . SER A 1 204 ? 0.357 7.421 -10.018 1.00 81.94 204 SER A N 1
ATOM 1596 C CA . SER A 1 204 ? 0.461 8.862 -10.227 1.00 81.94 204 SER A CA 1
ATOM 1597 C C . SER A 1 204 ? 1.751 9.173 -10.941 1.00 81.94 204 SER A C 1
ATOM 1599 O O . SER A 1 204 ? 2.815 8.682 -10.571 1.00 81.94 204 SER A O 1
ATOM 1601 N N . GLU A 1 205 ? 1.633 9.996 -11.969 1.00 77.94 205 GLU A N 1
ATOM 1602 C CA . GLU A 1 205 ? 2.783 10.510 -12.692 1.00 77.94 205 GLU A CA 1
ATOM 1603 C C . GLU A 1 205 ? 3.431 11.655 -11.914 1.00 77.94 205 GLU A C 1
ATOM 1605 O O . GLU A 1 205 ? 2.800 12.327 -11.086 1.00 77.94 205 GLU A O 1
ATOM 1610 N N . LEU A 1 206 ? 4.702 11.897 -12.225 1.00 73.94 206 LEU A N 1
ATOM 1611 C CA . LEU A 1 206 ? 5.444 13.028 -11.696 1.00 73.94 206 LEU A CA 1
ATOM 1612 C C . LEU A 1 206 ? 4.698 14.338 -12.006 1.00 73.94 206 LEU A C 1
ATOM 1614 O O . LEU A 1 206 ? 4.303 14.590 -13.143 1.00 73.94 206 LEU A O 1
ATOM 1618 N N . GLY A 1 207 ? 4.511 15.188 -10.997 1.00 72.44 207 GLY A N 1
ATOM 1619 C CA . GLY A 1 207 ? 3.872 16.494 -11.178 1.00 72.44 207 GLY A CA 1
ATOM 1620 C C . GLY A 1 207 ? 2.349 16.529 -11.002 1.00 72.44 207 GLY A C 1
ATOM 1621 O O . GLY A 1 207 ? 1.776 17.617 -11.028 1.00 72.44 207 GLY A O 1
ATOM 1622 N N . GLN A 1 208 ? 1.675 15.400 -10.749 1.00 80.06 208 GLN A N 1
ATOM 1623 C CA . GLN A 1 208 ? 0.222 15.356 -10.497 1.00 80.06 208 GLN A CA 1
ATOM 1624 C C . GLN A 1 208 ? -0.159 15.746 -9.052 1.00 80.06 208 GLN A C 1
ATOM 1626 O O . GLN A 1 208 ? -0.851 15.014 -8.339 1.00 80.06 208 GLN A O 1
ATOM 1631 N N . TRP A 1 209 ? 0.295 16.910 -8.588 1.00 79.50 209 TRP A N 1
ATOM 1632 C CA . TRP A 1 209 ? 0.115 17.359 -7.201 1.00 79.50 209 TRP A CA 1
ATOM 1633 C C . TRP A 1 209 ? -1.348 17.625 -6.838 1.00 79.50 209 TRP A C 1
ATOM 1635 O O . TRP A 1 209 ? -1.790 17.243 -5.758 1.00 79.50 209 TRP A O 1
ATOM 1645 N N . GLU A 1 210 ? -2.115 1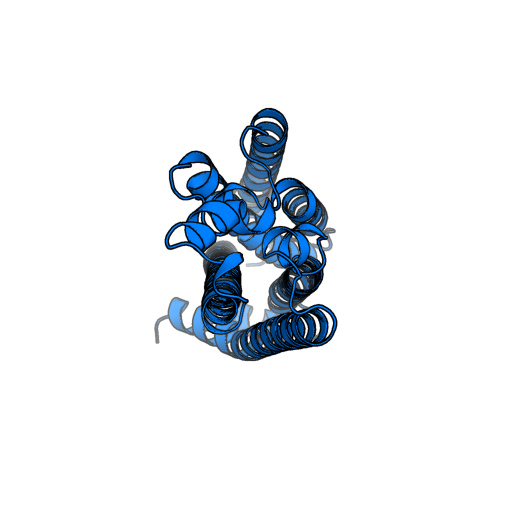8.236 -7.742 1.00 85.50 210 GLU A N 1
ATOM 1646 C CA . GLU A 1 210 ? -3.499 18.660 -7.489 1.00 85.50 210 GLU A CA 1
ATOM 1647 C C . GLU A 1 210 ? -4.400 17.478 -7.113 1.00 85.50 210 GLU A C 1
ATOM 1649 O O . GLU A 1 210 ? -5.057 17.490 -6.070 1.00 85.50 210 GLU A O 1
ATOM 1654 N N . TRP A 1 211 ? -4.366 16.414 -7.921 1.00 84.56 211 TRP A N 1
ATOM 1655 C CA . TRP A 1 211 ? -5.157 15.208 -7.685 1.00 84.56 211 TRP A CA 1
ATOM 1656 C C . TRP A 1 211 ? -4.754 14.499 -6.389 1.00 84.56 211 TRP A C 1
ATOM 1658 O O . TRP A 1 211 ? -5.607 14.076 -5.608 1.00 84.56 211 TRP A O 1
ATOM 1668 N N . ASN A 1 212 ? -3.451 14.438 -6.111 1.00 86.44 212 ASN A N 1
ATOM 1669 C CA . ASN A 1 212 ? -2.934 13.822 -4.896 1.00 86.44 212 ASN A CA 1
ATOM 1670 C C . ASN A 1 212 ? -3.299 14.609 -3.630 1.00 86.44 212 ASN A C 1
ATOM 1672 O O . ASN A 1 212 ? -3.618 14.003 -2.609 1.00 86.44 212 ASN A O 1
ATOM 1676 N N . ILE A 1 213 ? -3.312 15.943 -3.685 1.00 89.94 213 ILE A N 1
ATOM 1677 C CA . ILE A 1 213 ? -3.754 16.788 -2.567 1.00 89.94 213 ILE A CA 1
ATOM 1678 C C . ILE A 1 213 ? -5.245 16.574 -2.292 1.00 89.94 213 ILE A C 1
ATOM 1680 O O . ILE A 1 213 ? -5.629 16.408 -1.135 1.00 89.94 213 ILE A O 1
ATOM 1684 N N . ILE A 1 214 ? -6.078 16.520 -3.337 1.00 90.94 214 ILE A N 1
ATOM 1685 C CA . ILE A 1 214 ? -7.517 16.247 -3.201 1.00 90.94 214 ILE A CA 1
ATOM 1686 C C . ILE A 1 214 ? -7.742 14.865 -2.574 1.00 90.94 214 ILE A C 1
ATOM 1688 O O . ILE A 1 214 ? -8.508 14.739 -1.617 1.00 90.94 214 ILE A O 1
ATOM 1692 N N . ALA A 1 215 ? -7.036 13.840 -3.059 1.00 90.25 215 ALA A N 1
ATOM 1693 C CA . ALA A 1 215 ? -7.109 12.491 -2.508 1.00 90.25 215 ALA A CA 1
ATOM 1694 C C . ALA A 1 215 ? -6.689 12.453 -1.029 1.00 90.25 215 ALA A C 1
ATOM 1696 O O . ALA A 1 215 ? -7.366 11.835 -0.208 1.00 90.25 215 ALA A O 1
ATOM 1697 N N . LEU A 1 216 ? -5.612 13.154 -0.657 1.00 92.00 216 LEU A N 1
ATOM 1698 C CA . LEU A 1 216 ? -5.160 13.238 0.733 1.00 92.00 216 LEU A CA 1
ATOM 1699 C C . LEU A 1 216 ? -6.152 13.976 1.629 1.00 92.00 216 LEU A C 1
ATOM 1701 O O . LEU A 1 216 ? -6.398 13.525 2.745 1.00 92.00 216 LEU A O 1
ATOM 1705 N N . ALA A 1 217 ? -6.747 15.069 1.151 1.00 92.62 217 ALA A N 1
ATOM 1706 C CA . ALA A 1 217 ? -7.772 15.796 1.890 1.00 92.62 217 ALA A CA 1
ATOM 1707 C C . ALA A 1 217 ? -9.003 14.911 2.147 1.00 92.62 217 ALA A C 1
ATOM 1709 O O . ALA A 1 217 ? -9.505 14.865 3.271 1.00 92.62 217 ALA A O 1
ATOM 1710 N N . LEU A 1 218 ? -9.442 14.151 1.137 1.00 93.06 218 LEU A N 1
ATOM 1711 C CA . LEU A 1 218 ? -10.544 13.199 1.268 1.00 93.06 218 LEU A CA 1
ATOM 1712 C C . LEU A 1 218 ? -10.218 12.087 2.276 1.00 93.06 218 LEU A C 1
ATOM 1714 O O . LEU A 1 218 ? -11.033 11.781 3.142 1.00 93.06 218 LEU A O 1
ATOM 1718 N N . LEU A 1 219 ? -9.016 11.509 2.216 1.00 92.94 219 LEU A N 1
ATOM 1719 C CA . LEU A 1 219 ? -8.592 10.472 3.160 1.00 92.94 219 LEU A CA 1
ATOM 1720 C C . LEU A 1 219 ? -8.433 11.003 4.585 1.00 92.94 219 LEU A C 1
ATOM 1722 O O . LEU A 1 219 ? -8.806 10.312 5.531 1.00 92.94 219 LEU A O 1
ATOM 1726 N N . ALA A 1 220 ? -7.925 12.224 4.753 1.00 93.56 220 ALA A N 1
ATOM 1727 C CA . ALA A 1 220 ? -7.842 12.877 6.054 1.00 93.56 220 ALA A CA 1
ATOM 1728 C C . ALA A 1 220 ? -9.239 13.122 6.642 1.00 93.56 220 ALA A C 1
ATOM 1730 O O . ALA A 1 220 ? -9.456 12.860 7.825 1.00 93.56 220 ALA A O 1
ATOM 1731 N N . PHE A 1 221 ? -10.196 13.557 5.816 1.00 93.88 221 PHE A N 1
ATOM 1732 C CA . PHE A 1 221 ? -11.593 13.709 6.215 1.00 93.88 221 PHE A CA 1
ATOM 1733 C C . PHE A 1 221 ? -12.210 12.372 6.650 1.00 93.88 221 PHE A C 1
ATOM 1735 O O . PHE A 1 221 ? -12.765 12.288 7.743 1.00 93.88 221 PHE A O 1
ATOM 1742 N N . LEU A 1 222 ? -12.047 11.312 5.851 1.00 93.12 222 LEU A N 1
ATOM 1743 C CA . LEU A 1 222 ? -12.556 9.973 6.173 1.00 93.12 222 LEU A CA 1
ATOM 1744 C C . LEU A 1 222 ? -11.916 9.409 7.449 1.00 93.12 222 LEU A C 1
ATOM 1746 O O . LEU A 1 222 ? -12.604 8.841 8.293 1.00 93.12 222 LEU A O 1
ATOM 1750 N N . LEU A 1 223 ? -10.607 9.599 7.634 1.00 93.75 223 LEU A N 1
ATOM 1751 C CA . LEU A 1 223 ? -9.918 9.191 8.857 1.00 93.75 223 LEU A CA 1
ATOM 1752 C C . LEU A 1 223 ? -10.455 9.944 10.079 1.00 93.75 223 LEU A C 1
ATOM 1754 O O . LEU A 1 223 ? -10.671 9.337 11.128 1.00 93.75 223 LEU A O 1
ATOM 1758 N N . LEU A 1 224 ? -10.688 11.252 9.950 1.00 93.06 224 LEU A N 1
ATOM 1759 C CA . LEU A 1 224 ? -11.258 12.064 11.019 1.00 93.06 224 LEU A CA 1
ATOM 1760 C C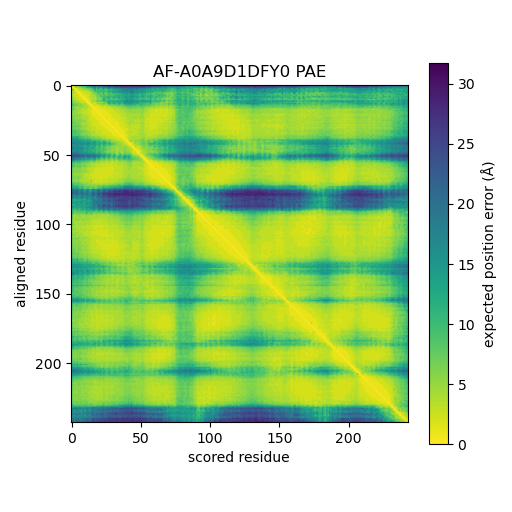 . LEU A 1 224 ? -12.677 11.601 11.359 1.00 93.06 224 LEU A C 1
ATOM 1762 O O . LEU A 1 224 ? -12.977 11.440 12.539 1.00 93.06 224 LEU A O 1
ATOM 1766 N N . GLU A 1 225 ? -13.517 11.319 10.360 1.00 91.25 225 GLU A N 1
ATOM 1767 C CA . GLU A 1 225 ? -14.855 10.756 10.570 1.00 91.25 225 GLU A CA 1
ATOM 1768 C C . GLU A 1 225 ? -14.785 9.432 11.345 1.00 91.25 225 GLU A C 1
ATOM 1770 O O . GLU A 1 225 ? -15.492 9.258 12.339 1.00 91.25 225 GLU A O 1
ATOM 1775 N N . ILE A 1 226 ? -13.889 8.520 10.950 1.00 89.81 226 ILE A N 1
ATOM 1776 C CA . ILE A 1 226 ? -13.678 7.240 11.641 1.00 89.81 226 ILE A CA 1
ATOM 1777 C C . ILE A 1 226 ? -13.258 7.471 13.098 1.00 89.81 226 ILE A C 1
ATOM 1779 O O . ILE A 1 226 ? -13.824 6.867 14.011 1.00 89.81 226 ILE A O 1
ATOM 1783 N N . CYS A 1 227 ? -12.297 8.365 13.337 1.00 89.50 227 CYS A N 1
ATOM 1784 C CA . CYS A 1 227 ? -11.819 8.681 14.680 1.00 89.50 227 CYS A CA 1
ATOM 1785 C C . CYS A 1 227 ? -12.916 9.307 15.552 1.00 89.50 227 CYS A C 1
ATOM 1787 O O . CYS A 1 227 ? -13.085 8.909 16.706 1.00 89.50 227 CYS A O 1
ATOM 1789 N N . VAL A 1 228 ? -13.693 10.249 15.011 1.00 88.25 228 VAL A N 1
ATOM 1790 C CA . VAL A 1 228 ? -14.826 10.870 15.712 1.00 88.25 228 VAL A CA 1
ATOM 1791 C C . VAL A 1 228 ? -15.916 9.843 15.995 1.00 88.25 228 VAL A C 1
ATOM 1793 O O . VAL A 1 228 ? -16.492 9.862 17.078 1.00 88.25 228 VAL A O 1
ATOM 1796 N N . PHE A 1 229 ? -16.173 8.907 15.086 1.00 84.88 229 PHE A N 1
ATOM 1797 C CA . PHE A 1 229 ? -17.162 7.858 15.306 1.00 84.88 229 PHE A CA 1
ATOM 1798 C C . PHE A 1 229 ? -16.757 6.905 16.443 1.00 84.88 229 PHE A C 1
ATOM 1800 O O . PHE A 1 229 ? -17.560 6.616 17.328 1.00 84.88 229 PHE A O 1
ATOM 1807 N N . VAL A 1 230 ? -15.499 6.454 16.462 1.00 83.69 230 VAL A N 1
ATOM 1808 C CA . VAL A 1 230 ? -15.007 5.492 17.464 1.00 83.69 230 VAL A CA 1
ATOM 1809 C C . VAL A 1 230 ? -14.788 6.145 18.836 1.00 83.69 230 VAL A C 1
ATOM 1811 O O . VAL A 1 230 ? -15.169 5.582 19.866 1.00 83.69 230 VAL A O 1
ATOM 1814 N N . TRP A 1 231 ? -14.181 7.335 18.881 1.00 84.38 231 TRP A N 1
ATOM 1815 C CA . TRP A 1 231 ? -13.814 8.003 20.138 1.00 84.38 231 TRP A CA 1
ATOM 1816 C C . TRP A 1 231 ? -14.771 9.105 20.588 1.00 84.38 231 TRP A C 1
ATOM 1818 O O . TRP A 1 231 ? -14.698 9.518 21.748 1.00 84.38 231 TRP A O 1
ATOM 1828 N N . GLY A 1 232 ? -15.677 9.559 19.725 1.00 80.31 232 GLY A N 1
ATOM 1829 C CA . GLY A 1 232 ? -16.657 10.591 20.044 1.00 80.31 232 GLY A CA 1
ATOM 1830 C C . GLY A 1 232 ? -17.726 10.140 21.038 1.00 80.31 232 GLY A C 1
ATOM 1831 O O . GLY A 1 232 ? -17.729 9.012 21.542 1.00 80.31 232 GLY A O 1
ATOM 1832 N N . LYS A 1 233 ? -18.653 11.061 21.331 1.00 62.78 233 LYS A N 1
ATOM 1833 C CA . LYS A 1 233 ? -19.722 10.843 22.316 1.00 62.78 233 LYS A CA 1
ATOM 1834 C C . LYS A 1 233 ? -20.571 9.612 21.989 1.00 62.78 233 LYS A C 1
ATOM 1836 O O . LYS A 1 233 ? -20.780 8.811 22.892 1.00 62.78 233 LYS A O 1
ATOM 1841 N N . GLU A 1 234 ? -20.952 9.410 20.726 1.00 62.03 234 GLU A N 1
ATOM 1842 C CA . GLU A 1 234 ? -21.709 8.222 20.288 1.00 62.03 234 GLU A CA 1
ATOM 1843 C C . GLU A 1 234 ? -20.979 6.913 20.620 1.00 62.03 234 GLU A C 1
ATOM 1845 O O . GLU A 1 234 ? -21.526 6.074 21.332 1.00 62.03 234 GLU A O 1
ATOM 1850 N N . GLY A 1 235 ? -19.707 6.776 20.229 1.00 60.44 235 GLY A N 1
ATOM 1851 C CA . GLY A 1 235 ? -18.922 5.580 20.553 1.00 60.44 235 GLY A CA 1
ATOM 1852 C C . GLY A 1 235 ? -18.736 5.364 22.061 1.00 60.44 235 GLY A C 1
ATOM 1853 O O . GLY A 1 235 ? -18.583 4.232 22.510 1.00 60.44 235 GLY A O 1
ATOM 1854 N N . SER A 1 236 ? -18.752 6.437 22.864 1.00 61.75 236 SER A N 1
ATOM 1855 C CA . SER A 1 236 ? -18.643 6.353 24.331 1.00 61.75 236 SER A CA 1
ATOM 1856 C C . SER A 1 236 ? -19.952 5.973 25.024 1.00 61.75 236 SER A C 1
ATOM 1858 O O . SER A 1 236 ? -19.929 5.335 26.074 1.00 61.75 236 SER A O 1
ATOM 1860 N N . GLU A 1 237 ? -21.091 6.385 24.468 1.00 59.56 237 GLU A N 1
ATOM 1861 C CA . GLU A 1 237 ? -22.406 6.027 24.992 1.00 59.56 237 GLU A CA 1
ATOM 1862 C C . GLU A 1 237 ? -22.752 4.591 24.656 1.00 59.56 237 GLU A C 1
ATOM 1864 O O . GLU A 1 237 ? -23.326 3.889 25.486 1.00 59.56 237 GLU A O 1
ATOM 1869 N N . ASP A 1 238 ? -22.365 4.134 23.474 1.00 57.75 238 ASP A N 1
ATOM 1870 C CA . ASP A 1 238 ? -22.674 2.780 23.087 1.00 57.75 238 ASP A CA 1
ATOM 1871 C C . ASP A 1 238 ? -21.775 1.735 23.767 1.00 57.75 238 ASP A C 1
ATOM 1873 O O . ASP A 1 238 ? -22.255 0.656 24.103 1.00 57.75 238 ASP A O 1
ATOM 1877 N N . GLU A 1 239 ? -20.499 2.048 24.037 1.00 59.03 239 GLU A N 1
ATOM 1878 C CA . GLU A 1 239 ? -19.629 1.176 24.847 1.00 59.03 239 GLU A CA 1
ATOM 1879 C C . GLU A 1 239 ? -20.211 0.971 26.258 1.00 59.03 239 GLU A C 1
ATOM 1881 O O . GLU A 1 239 ? -20.078 -0.103 26.837 1.00 59.03 239 GLU A O 1
ATOM 1886 N N . LYS A 1 240 ? -20.938 1.965 26.791 1.00 57.38 240 LYS A N 1
ATOM 1887 C CA . LYS A 1 240 ? -21.652 1.856 28.073 1.00 57.38 240 LYS A CA 1
ATOM 1888 C C . LYS A 1 240 ? -22.950 1.046 28.000 1.00 57.38 240 LYS A C 1
ATOM 1890 O O . LYS A 1 240 ? -23.456 0.676 29.052 1.00 57.38 240 LYS A O 1
ATOM 1895 N N . ARG A 1 241 ? -23.520 0.812 26.811 1.00 54.31 241 ARG A N 1
ATOM 1896 C CA . ARG A 1 241 ? -24.749 0.009 26.636 1.00 54.31 241 ARG A CA 1
ATOM 1897 C C . ARG A 1 241 ? -24.467 -1.487 26.482 1.00 54.31 241 ARG A C 1
ATOM 1899 O O . ARG A 1 241 ? -25.378 -2.283 26.679 1.00 54.31 241 ARG A O 1
ATOM 1906 N N . GLU A 1 242 ? -23.246 -1.866 26.103 1.00 52.56 242 GLU A N 1
ATOM 1907 C CA . GLU A 1 242 ? -22.857 -3.269 25.879 1.00 52.56 242 GLU A CA 1
ATOM 1908 C C . GLU A 1 242 ? -22.187 -3.951 27.089 1.00 52.56 242 GLU A C 1
ATOM 1910 O O . GLU A 1 242 ? -22.099 -5.187 27.116 1.00 52.56 242 GLU A O 1
ATOM 1915 N N . VAL A 1 243 ? -21.737 -3.165 28.077 1.00 47.62 243 VAL A N 1
ATOM 1916 C CA . VAL A 1 243 ? -21.219 -3.622 29.384 1.00 47.62 243 VAL A CA 1
ATOM 1917 C C . VAL A 1 243 ? -22.360 -3.744 30.385 1.00 47.62 243 VAL A C 1
ATOM 1919 O O . VAL A 1 243 ? -22.419 -4.803 31.050 1.00 47.62 243 VAL A O 1
#

Foldseek 3Di:
DDLLVVLVVLLCVQCVVVLVVLLVVLLVLLVVLLVVVCVVPLQDAPCNSQVPCPNVVSLLVSVVVLLVRLLVSLAPPPDPPVVVVVVSPDFLLSSLVSQLVSQLVSLVVSLVS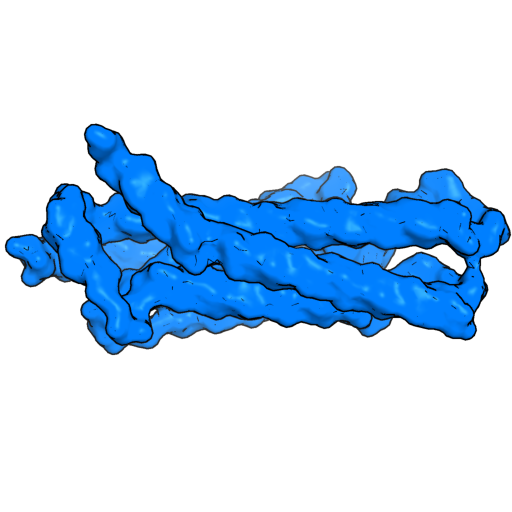SLVSSLVSLVVSLVRHDPVNDDPCSSVVSCQAWLQSCLSCVPPCVVSVVLSSLLSNLSSLLSSVCSVQVVVVHHSCSNVVSSVLCSVQSRGHPPPVVSSVVSSVVSVVSVVVSCCCCPNPVVVVVSVVVD

Mean predicted aligned error: 7.63 Å

pLDDT: mean 81.86, std 11.7, range [44.66, 94.5]

Secondary structure (DSSP, 8-state):
--HHHHHHHHHHHHHHHHHHHHHHHHHHHHHHHHHHHHHH-TT--HHHHHHTSTTHHHHHHHHHHHHHHHHHHHS-SSSTHHHHHHHTT--HHHHHHHHHHHHHHHHHHHHHHHHHHHHHHHHHHHHHS-TTT--TTHHHHHHHH-HHHHHH--SS-HHHHHHHHHHHHHHHHHHHHHHHHHHTT----HHHHHHHHHHHHSS--TT-HHHHHHHHHHHHHHHHHHHHHHHSHHHHHHHHHH-

Radius of gyration: 20.46 Å; Cα contacts (8 Å, |Δi|>4): 220; chains: 1; bounding box: 49×36×58 Å

Nearest PDB structures (foldseek):
  7znq-assembly1_y  TM=5.101E-01  e=4.077E-01  Stutzerimonas stutzeri ATCC 14405 = CCUG 16156
  8glv-assembly1_Em  TM=2.079E-01  e=7.612E-01  Chlamydomonas reinhardtii
  3ljb-assembly2_B-2  TM=3.319E-01  e=6.474E+00  Homo sapiens